Protein AF-A0A292SSI2-F1 (afdb_monomer_lite)

pLDDT: mean 77.51, std 18.76, range [38.25, 98.69]

Radius of gyration: 25.98 Å; chains: 1; bounding box: 56×46×98 Å

Secondary structure (DSSP, 8-state):
-HHHHHHHHHHHHHHHHHHHHHHHHHHHHHHH-----PPPEETT-PPPSSSS-EEEE--SEEETTEEEEEES-EEE-TT-EEEEESB-TTT--B-SEEEEEESS-EEESSEEEEEETTEE---EEEEE-TT-EEE-TT-EEEESEEEEE-B-HHHHHHHHHHHH-HHHHHHHHHHTT-S-GGGSTTTT-S---HHHHHTSPB-S-EEE-SEEEESS-EEEESSSEEE--TT-SS--EEE--TT-S----SS--S-----SHHHHHHHHHHHH----SS---EEEETTEEEE-----

Structure (mmCIF, N/CA/C/O backbone):
data_AF-A0A292SSI2-F1
#
_entry.id   AF-A0A292SSI2-F1
#
loop_
_atom_site.group_PDB
_atom_site.id
_atom_site.type_symbol
_atom_site.label_atom_id
_atom_site.label_alt_id
_atom_site.label_comp_id
_atom_site.label_asym_id
_atom_site.label_entity_id
_atom_site.label_seq_id
_atom_site.pdbx_PDB_ins_code
_atom_site.Cartn_x
_atom_site.Cartn_y
_atom_site.Cartn_z
_atom_site.occupancy
_atom_site.B_iso_or_equiv
_atom_site.auth_seq_id
_atom_site.auth_comp_id
_atom_site.auth_asym_id
_atom_site.auth_atom_id
_atom_site.pdbx_PDB_model_num
ATOM 1 N N . MET A 1 1 ? -3.922 -4.073 80.558 1.00 61.12 1 MET A N 1
ATOM 2 C CA . MET A 1 1 ? -4.832 -4.275 79.406 1.00 61.12 1 MET A CA 1
ATOM 3 C C . MET A 1 1 ? -4.717 -3.131 78.389 1.00 61.12 1 MET A C 1
ATOM 5 O O . MET A 1 1 ? -4.562 -3.415 77.210 1.00 61.12 1 MET A O 1
ATOM 9 N N . GLU A 1 2 ? -4.661 -1.864 78.819 1.00 61.84 2 GLU A N 1
ATOM 10 C CA . GLU A 1 2 ? -4.493 -0.690 77.931 1.00 61.84 2 GLU A CA 1
ATOM 11 C C . GLU A 1 2 ? -3.218 -0.691 77.070 1.00 61.84 2 GLU A C 1
ATOM 13 O O . GLU A 1 2 ? -3.277 -0.365 75.886 1.00 61.84 2 GLU A O 1
ATOM 18 N N . TYR A 1 3 ? -2.074 -1.123 77.612 1.00 65.81 3 TYR A N 1
ATOM 19 C CA . TYR A 1 3 ? -0.806 -1.128 76.865 1.00 65.81 3 TYR A CA 1
ATOM 20 C C . TYR A 1 3 ? -0.835 -2.048 75.626 1.00 65.81 3 TYR A C 1
ATOM 22 O O . TYR A 1 3 ? -0.279 -1.716 74.579 1.00 65.81 3 TYR A O 1
ATOM 30 N N . MET A 1 4 ? -1.539 -3.186 75.702 1.00 71.06 4 MET A N 1
ATOM 31 C CA . MET A 1 4 ? -1.717 -4.095 74.558 1.00 71.06 4 MET A CA 1
ATOM 32 C C . MET A 1 4 ? -2.636 -3.506 73.480 1.00 71.06 4 MET A C 1
ATOM 34 O O . MET A 1 4 ? -2.402 -3.723 72.290 1.00 71.06 4 MET A O 1
ATOM 38 N N . ILE A 1 5 ? -3.653 -2.737 73.881 1.00 69.94 5 ILE A N 1
ATOM 39 C CA . ILE A 1 5 ? -4.592 -2.077 72.963 1.00 69.94 5 ILE A CA 1
ATOM 40 C C . ILE A 1 5 ? -3.879 -0.954 72.203 1.00 69.94 5 ILE A C 1
ATOM 42 O O . ILE A 1 5 ? -3.982 -0.888 70.978 1.00 69.94 5 ILE A O 1
ATOM 46 N N . LEU A 1 6 ? -3.078 -0.141 72.899 1.00 66.06 6 LEU A N 1
ATOM 47 C CA . LEU A 1 6 ? -2.309 0.947 72.294 1.00 66.06 6 LEU A CA 1
ATOM 48 C C . LEU A 1 6 ? -1.262 0.425 71.296 1.00 66.06 6 LEU A C 1
ATOM 50 O O . LEU A 1 6 ? -1.158 0.943 70.185 1.00 66.06 6 LEU A O 1
ATOM 54 N N . LYS A 1 7 ? -0.546 -0.657 71.637 1.00 63.78 7 LYS A N 1
ATOM 55 C CA . LYS A 1 7 ? 0.435 -1.293 70.740 1.00 63.78 7 LYS A CA 1
ATOM 56 C C . LYS A 1 7 ? -0.234 -1.858 69.478 1.00 63.78 7 LYS A C 1
ATOM 58 O O . LYS A 1 7 ? 0.254 -1.629 68.378 1.00 63.78 7 LYS A O 1
ATOM 63 N N . SER A 1 8 ? -1.394 -2.507 69.623 1.00 68.69 8 SER A N 1
ATOM 64 C CA . SER A 1 8 ? -2.197 -3.023 68.500 1.00 68.69 8 SER A CA 1
ATOM 65 C C . SER A 1 8 ? -2.714 -1.910 67.577 1.00 68.69 8 SER A C 1
ATOM 67 O O . SER A 1 8 ? -2.645 -2.032 66.352 1.00 68.69 8 SER A O 1
ATOM 69 N N . LEU A 1 9 ? -3.177 -0.792 68.147 1.00 59.19 9 LEU A N 1
ATOM 70 C CA . LEU A 1 9 ? -3.617 0.385 67.392 1.00 59.19 9 LEU A CA 1
ATOM 71 C C . LEU A 1 9 ? -2.465 1.041 66.627 1.00 59.19 9 LEU A C 1
ATOM 73 O O . LEU A 1 9 ? -2.626 1.322 65.441 1.00 59.19 9 LEU A O 1
ATOM 77 N N . ILE A 1 10 ? -1.300 1.216 67.259 1.00 63.19 10 ILE A N 1
ATOM 78 C CA . ILE A 1 10 ? -0.103 1.783 66.620 1.00 63.19 10 ILE A CA 1
ATOM 79 C C . ILE A 1 10 ? 0.379 0.881 65.479 1.00 63.19 10 ILE A C 1
ATOM 81 O O . ILE A 1 10 ? 0.620 1.385 64.386 1.00 63.19 10 ILE A O 1
ATOM 85 N N . THR A 1 11 ? 0.445 -0.442 65.674 1.00 63.94 11 THR A N 1
ATOM 86 C CA . THR A 1 11 ? 0.831 -1.394 64.616 1.00 63.94 11 THR A CA 1
ATOM 87 C C . THR A 1 11 ? -0.159 -1.390 63.449 1.00 63.94 11 THR A C 1
ATOM 89 O O . THR A 1 11 ? 0.260 -1.368 62.293 1.00 63.94 11 THR A O 1
ATOM 92 N N . LYS A 1 12 ? -1.474 -1.336 63.709 1.00 56.25 12 LYS A N 1
ATOM 93 C CA . LYS A 1 12 ? -2.489 -1.210 62.647 1.00 56.25 12 LYS A CA 1
ATOM 94 C C . LYS A 1 12 ? -2.385 0.121 61.900 1.00 56.25 12 LYS A C 1
ATOM 96 O O . LYS A 1 12 ? -2.556 0.138 60.683 1.00 56.25 12 LYS A O 1
ATOM 101 N N . LEU A 1 13 ? -2.101 1.222 62.599 1.00 54.47 13 LEU A N 1
ATOM 102 C CA . LEU A 1 13 ? -1.913 2.536 61.980 1.00 54.47 13 LEU A CA 1
ATOM 103 C C . LEU A 1 13 ? -0.646 2.568 61.113 1.00 54.47 13 LEU A C 1
ATOM 105 O O . LEU A 1 13 ? -0.689 3.086 59.999 1.00 54.47 13 LEU A O 1
ATOM 109 N N . PHE A 1 14 ? 0.453 1.978 61.596 1.00 61.00 14 PHE A N 1
ATOM 110 C CA . PHE A 1 14 ? 1.709 1.849 60.853 1.00 61.00 14 PHE A CA 1
ATOM 111 C C . PHE A 1 14 ? 1.535 0.981 59.605 1.00 61.00 14 PHE A C 1
ATOM 113 O O . PHE A 1 14 ? 1.936 1.401 58.526 1.00 61.00 14 PHE A O 1
ATOM 120 N N . ASN A 1 15 ? 0.855 -0.165 59.717 1.00 59.81 15 ASN A N 1
ATOM 121 C CA . ASN A 1 15 ? 0.588 -1.042 58.577 1.00 59.81 15 ASN A CA 1
ATOM 122 C C . ASN A 1 15 ? -0.294 -0.365 57.525 1.00 59.81 15 ASN A C 1
ATOM 124 O O . ASN A 1 15 ? 0.020 -0.463 56.346 1.00 59.81 15 ASN A O 1
ATOM 128 N N . LYS A 1 16 ? -1.335 0.383 57.929 1.00 59.72 16 LYS A N 1
ATOM 129 C CA . LYS A 1 16 ? -2.182 1.148 56.994 1.00 59.72 16 LYS A CA 1
ATOM 130 C C . LYS A 1 16 ? -1.400 2.238 56.254 1.00 59.72 16 LYS A C 1
ATOM 132 O O . LYS A 1 16 ? -1.574 2.401 55.047 1.00 59.72 16 LYS A O 1
ATOM 137 N N . LYS A 1 17 ? -0.528 2.967 56.962 1.00 57.53 17 LYS A N 1
ATOM 138 C CA . LYS A 1 17 ? 0.345 3.996 56.370 1.00 57.53 17 LYS A CA 1
ATOM 139 C C . LYS A 1 17 ? 1.409 3.388 55.450 1.00 57.53 17 LYS A C 1
ATOM 141 O O . LYS A 1 17 ? 1.681 3.950 54.395 1.00 57.53 17 LYS A O 1
ATOM 146 N N . LEU A 1 18 ? 1.951 2.223 55.807 1.00 63.22 18 LEU A N 1
ATOM 147 C CA . LEU A 1 18 ? 2.904 1.474 54.989 1.00 63.22 18 LEU A CA 1
ATOM 148 C C . LEU A 1 18 ? 2.248 0.957 53.702 1.00 63.22 18 LEU A C 1
ATOM 150 O O . LEU A 1 18 ? 2.788 1.170 52.623 1.00 63.22 18 LEU A O 1
ATOM 154 N N . THR A 1 19 ? 1.052 0.364 53.786 1.00 62.25 19 THR A N 1
ATOM 155 C CA . THR A 1 19 ? 0.311 -0.095 52.600 1.00 62.25 19 THR A CA 1
ATOM 156 C C . THR A 1 19 ? -0.082 1.054 51.677 1.00 62.25 19 THR A C 1
ATOM 158 O O . THR A 1 19 ? 0.043 0.913 50.467 1.00 62.25 19 THR A O 1
ATOM 161 N N . ALA A 1 20 ? -0.503 2.202 52.219 1.00 63.06 20 ALA A N 1
ATOM 162 C CA . ALA A 1 20 ? -0.840 3.374 51.409 1.00 63.06 20 ALA A CA 1
ATOM 163 C C . ALA A 1 20 ? 0.396 3.971 50.709 1.00 63.06 20 ALA A C 1
ATOM 165 O O . ALA A 1 20 ? 0.311 4.368 49.550 1.00 63.06 20 ALA A O 1
ATOM 166 N N . SER A 1 21 ? 1.547 3.980 51.390 1.00 67.88 21 SER A N 1
ATOM 167 C CA . SER A 1 21 ? 2.828 4.420 50.825 1.00 67.88 21 SER A CA 1
ATOM 168 C C . SER A 1 21 ? 3.291 3.515 49.676 1.00 67.88 21 SER A C 1
ATOM 170 O O . SER A 1 21 ? 3.599 4.006 48.594 1.00 67.88 21 SER A O 1
ATOM 172 N N . VAL A 1 22 ? 3.250 2.190 49.860 1.00 67.94 22 VAL A N 1
ATOM 173 C CA . VAL A 1 22 ? 3.612 1.217 48.811 1.00 67.94 22 VAL A CA 1
ATOM 174 C C . VAL A 1 22 ? 2.679 1.324 47.602 1.00 67.94 22 VAL A C 1
ATOM 176 O O . VAL A 1 22 ? 3.153 1.308 46.470 1.00 67.94 22 VAL A O 1
ATOM 179 N N . LEU A 1 23 ? 1.371 1.498 47.821 1.00 67.62 23 LEU A N 1
ATOM 180 C CA . LEU A 1 23 ? 0.404 1.658 46.733 1.00 67.62 23 LEU A CA 1
ATOM 181 C C . LEU A 1 23 ? 0.643 2.952 45.940 1.00 67.62 23 LEU A C 1
ATOM 183 O O . LEU A 1 23 ? 0.571 2.933 44.716 1.00 67.62 23 LEU A O 1
ATOM 187 N N . GLY A 1 24 ? 0.985 4.051 46.622 1.00 69.81 24 GLY A N 1
ATOM 188 C CA . GLY A 1 24 ? 1.351 5.318 45.984 1.00 69.81 24 GLY A CA 1
ATOM 189 C C . GLY A 1 24 ? 2.643 5.223 45.169 1.00 69.81 24 GLY A C 1
ATOM 190 O O . GLY A 1 24 ? 2.699 5.732 44.054 1.00 69.81 24 GLY A O 1
ATOM 191 N N . ILE A 1 25 ? 3.651 4.507 45.677 1.00 70.12 25 ILE A N 1
ATOM 192 C CA . ILE A 1 25 ? 4.899 4.241 44.948 1.00 70.12 25 ILE A CA 1
ATOM 193 C C . ILE A 1 25 ? 4.625 3.382 43.705 1.00 70.12 25 ILE A C 1
ATOM 195 O O . ILE A 1 25 ? 5.135 3.695 42.636 1.00 70.12 25 ILE A O 1
ATOM 199 N N . ILE A 1 26 ? 3.775 2.353 43.798 1.00 71.94 26 ILE A N 1
ATOM 200 C CA . ILE A 1 26 ? 3.369 1.536 42.640 1.00 71.94 26 ILE A CA 1
ATOM 201 C C . ILE A 1 26 ? 2.611 2.378 41.603 1.00 71.94 26 ILE A C 1
ATOM 203 O O . ILE A 1 26 ? 2.857 2.227 40.410 1.00 71.94 26 ILE A O 1
ATOM 207 N N . PHE A 1 27 ? 1.743 3.298 42.032 1.00 67.31 27 PHE A N 1
ATOM 208 C CA . PHE A 1 27 ? 1.010 4.194 41.129 1.00 67.31 27 PHE A CA 1
ATOM 209 C C . PHE A 1 27 ? 1.941 5.177 40.398 1.00 67.31 27 PHE A C 1
ATOM 211 O O . PHE A 1 27 ? 1.773 5.425 39.205 1.00 67.31 27 PHE A O 1
ATOM 218 N N . LEU A 1 28 ? 2.961 5.695 41.092 1.00 64.62 28 LEU A N 1
ATOM 219 C CA . LEU A 1 28 ? 4.000 6.544 40.501 1.00 64.62 28 LEU A CA 1
ATOM 220 C C . LEU A 1 28 ? 4.888 5.755 39.526 1.00 64.62 28 LEU A C 1
ATOM 222 O O . LEU A 1 28 ? 5.196 6.251 38.447 1.00 64.62 28 LEU A O 1
ATOM 226 N N . LEU A 1 29 ? 5.229 4.504 39.855 1.00 56.81 29 LEU A N 1
ATOM 227 C CA . LEU A 1 29 ? 5.972 3.612 38.959 1.00 56.81 29 LEU A CA 1
ATOM 228 C C . LEU A 1 29 ? 5.149 3.216 37.719 1.00 56.81 29 LEU A C 1
ATOM 230 O O . LEU A 1 29 ? 5.710 3.072 36.634 1.00 56.81 29 LEU A O 1
ATOM 234 N N . GLN A 1 30 ? 3.822 3.097 37.844 1.00 55.28 30 GLN A N 1
ATOM 235 C CA . GLN A 1 30 ? 2.926 2.855 36.709 1.00 55.28 30 GLN A CA 1
ATOM 236 C C . GLN A 1 30 ? 2.822 4.061 35.763 1.00 55.28 30 GLN A C 1
ATOM 238 O O . GLN A 1 30 ? 2.697 3.848 34.561 1.00 55.28 30 GLN A O 1
ATOM 243 N N . GLN A 1 31 ? 2.940 5.305 36.249 1.00 50.78 31 GLN A N 1
ATOM 244 C CA . GLN A 1 31 ? 3.019 6.484 35.368 1.00 50.78 31 GLN A CA 1
ATOM 245 C C . GLN A 1 31 ? 4.371 6.615 34.649 1.00 50.78 31 GLN A C 1
ATOM 247 O O . GLN A 1 31 ? 4.419 7.177 33.560 1.00 50.78 31 GLN A O 1
ATOM 252 N N . THR A 1 32 ? 5.462 6.083 35.217 1.00 50.62 32 THR A N 1
ATOM 253 C CA . THR A 1 32 ? 6.791 6.113 34.573 1.00 50.62 32 THR A CA 1
ATOM 254 C C . THR A 1 32 ? 6.992 5.048 33.498 1.00 50.62 32 THR A C 1
ATOM 256 O O . THR A 1 32 ? 7.953 5.138 32.737 1.00 50.62 32 THR A O 1
ATOM 259 N N . MET A 1 33 ? 6.074 4.084 33.374 1.00 46.72 33 MET A N 1
ATOM 260 C CA . MET A 1 33 ? 5.968 3.233 32.186 1.00 46.72 33 MET A CA 1
ATOM 261 C C . MET A 1 33 ? 5.302 4.032 31.058 1.00 46.72 33 MET A C 1
ATOM 263 O O . MET A 1 33 ? 4.223 3.688 30.577 1.00 46.72 33 MET A O 1
ATOM 267 N N . VAL A 1 34 ? 5.932 5.137 30.656 1.00 46.75 34 VAL A N 1
ATOM 268 C CA . VAL A 1 34 ? 5.659 5.759 29.364 1.00 46.75 34 VAL A CA 1
ATOM 269 C C . VAL A 1 34 ? 5.974 4.666 28.354 1.00 46.75 34 VAL A C 1
ATOM 271 O O . VAL A 1 34 ? 7.130 4.260 28.230 1.00 46.75 34 VAL A O 1
ATOM 274 N N . LEU A 1 35 ? 4.938 4.107 27.721 1.00 41.31 35 LEU A N 1
ATOM 275 C CA . LEU A 1 35 ? 5.107 3.252 26.554 1.00 41.31 35 LEU A CA 1
ATOM 276 C C . LEU A 1 35 ? 6.106 3.979 25.662 1.00 41.31 35 LEU A C 1
ATOM 278 O O . LEU A 1 35 ? 5.854 5.126 25.299 1.00 41.31 35 LEU A O 1
ATOM 282 N N . SER A 1 36 ? 7.255 3.366 25.384 1.00 42.94 36 SER A N 1
ATOM 283 C CA . SER A 1 36 ? 8.146 3.883 24.357 1.00 42.94 36 SER A CA 1
ATOM 284 C C . SER A 1 36 ? 7.299 3.966 23.095 1.00 42.94 36 SER A C 1
ATOM 286 O O . SER A 1 36 ? 6.968 2.929 22.518 1.00 42.94 36 SER A O 1
ATOM 288 N N . VAL A 1 37 ? 6.857 5.173 22.741 1.00 51.88 37 VAL A N 1
ATOM 289 C CA . VAL A 1 37 ? 6.231 5.444 21.457 1.00 51.88 37 VAL A CA 1
ATOM 290 C C . VAL A 1 37 ? 7.308 5.056 20.462 1.00 51.88 37 VAL A C 1
ATOM 292 O O . VAL A 1 37 ? 8.335 5.728 20.361 1.00 51.88 37 VAL A O 1
ATOM 295 N N . LEU A 1 38 ? 7.141 3.893 19.825 1.00 59.97 38 LEU A N 1
ATOM 296 C CA . LEU A 1 38 ? 7.885 3.618 18.610 1.00 59.97 38 LEU A CA 1
ATOM 297 C C . LEU A 1 38 ? 7.576 4.802 17.693 1.00 59.97 38 LEU A C 1
ATOM 299 O O . LEU A 1 38 ? 6.427 5.236 17.588 1.00 59.97 38 LEU A O 1
ATOM 303 N N . ALA A 1 39 ? 8.637 5.436 17.213 1.00 74.62 39 ALA A N 1
ATOM 304 C CA . ALA A 1 39 ? 8.520 6.518 16.262 1.00 74.62 39 ALA A CA 1
ATOM 305 C C . ALA A 1 39 ? 8.439 5.900 14.872 1.00 74.62 39 ALA A C 1
ATOM 307 O O . ALA A 1 39 ? 9.196 4.967 14.588 1.00 74.62 39 ALA A O 1
ATOM 308 N N . SER A 1 40 ? 7.584 6.469 14.014 1.00 86.31 40 SER A N 1
ATOM 309 C CA . SER A 1 40 ? 7.453 5.992 12.640 1.00 86.31 40 SER A CA 1
ATOM 310 C C . SER A 1 40 ? 8.818 5.884 11.974 1.00 86.31 40 SER A C 1
ATOM 312 O O . SER A 1 40 ? 9.628 6.814 12.027 1.00 86.31 40 SER A O 1
ATOM 314 N N . ASP A 1 41 ? 9.036 4.759 11.308 1.00 91.94 41 ASP A N 1
ATOM 315 C CA . ASP A 1 41 ? 10.263 4.440 10.598 1.00 91.94 41 ASP A CA 1
ATOM 316 C C . ASP A 1 41 ? 9.897 3.870 9.225 1.00 91.94 41 ASP A C 1
ATOM 318 O O . ASP A 1 41 ? 9.603 2.678 9.050 1.00 91.94 41 ASP A O 1
ATOM 322 N N . ILE A 1 42 ? 9.856 4.788 8.260 1.00 93.44 42 ILE A N 1
ATOM 323 C CA . ILE A 1 42 ? 9.554 4.537 6.856 1.00 93.44 42 ILE A CA 1
ATOM 324 C C . ILE A 1 42 ? 10.839 4.796 6.073 1.00 93.44 42 ILE A C 1
ATOM 326 O O . ILE A 1 42 ? 11.340 5.922 6.027 1.00 93.44 42 ILE A O 1
ATOM 330 N N . THR A 1 43 ? 11.387 3.753 5.449 1.00 94.31 43 THR A N 1
ATOM 331 C CA . THR A 1 43 ? 12.696 3.835 4.786 1.00 94.31 43 THR A CA 1
ATOM 332 C C . THR A 1 43 ? 12.730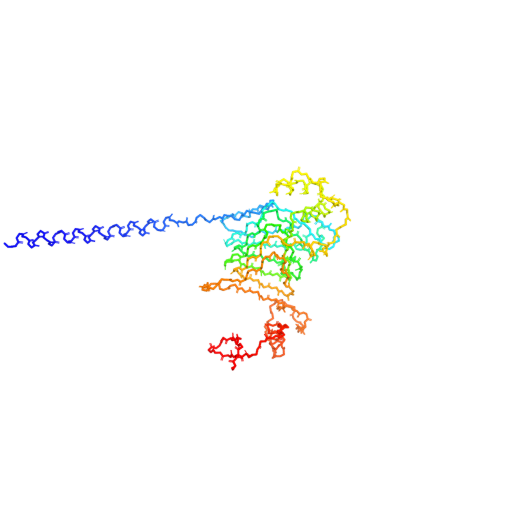 4.930 3.717 1.00 94.31 43 THR A C 1
ATOM 334 O O . THR A 1 43 ? 11.862 5.004 2.850 1.00 94.31 43 THR A O 1
ATOM 337 N N . GLY A 1 44 ? 13.754 5.784 3.765 1.00 89.44 44 GLY A N 1
ATOM 338 C CA . GLY A 1 44 ? 13.953 6.849 2.777 1.00 89.44 44 GLY A CA 1
ATOM 339 C C . GLY A 1 44 ? 12.988 8.033 2.899 1.00 89.44 44 GLY A C 1
ATOM 340 O O . GLY A 1 44 ? 13.013 8.908 2.036 1.00 89.44 44 GLY A O 1
ATOM 341 N N . ILE A 1 45 ? 12.159 8.087 3.948 1.00 90.62 45 ILE A N 1
ATOM 342 C CA . ILE A 1 45 ? 11.253 9.201 4.230 1.00 90.62 45 ILE A CA 1
ATOM 343 C C . ILE A 1 45 ? 11.678 9.880 5.533 1.00 90.62 45 ILE A C 1
ATOM 345 O O . ILE A 1 45 ? 11.660 9.285 6.608 1.00 90.62 45 ILE A O 1
ATOM 349 N N . THR A 1 46 ? 12.048 11.156 5.448 1.00 81.44 46 THR A N 1
ATOM 350 C CA . THR A 1 46 ? 12.449 11.934 6.626 1.00 81.44 46 THR A CA 1
ATOM 351 C C . THR A 1 46 ? 11.224 12.463 7.364 1.00 81.44 46 THR A C 1
ATOM 353 O O . THR A 1 46 ? 10.332 13.059 6.759 1.00 81.44 46 THR A O 1
ATOM 356 N N . LYS A 1 47 ? 11.205 12.298 8.690 1.00 69.12 47 LYS A N 1
ATOM 357 C CA . LYS A 1 47 ? 10.156 12.843 9.556 1.00 69.12 47 LYS A CA 1
ATOM 358 C C . LYS A 1 47 ? 10.169 14.380 9.553 1.00 69.12 47 LYS A C 1
ATOM 360 O O . LYS A 1 47 ? 11.235 14.967 9.755 1.00 69.12 47 LYS A O 1
ATOM 365 N N . PRO A 1 48 ? 9.016 15.053 9.370 1.00 63.91 48 PRO A N 1
ATOM 366 C CA . PRO A 1 48 ? 8.906 16.480 9.669 1.00 63.91 48 PRO A CA 1
ATOM 367 C C . PRO A 1 48 ? 9.167 16.696 11.166 1.00 63.91 48 PRO A C 1
ATOM 369 O O . PRO A 1 48 ? 8.690 15.912 11.978 1.00 63.91 48 PRO A O 1
ATOM 372 N N . GLY A 1 49 ? 9.933 17.718 11.554 1.00 61.59 49 GLY A N 1
ATOM 373 C CA . GLY A 1 49 ? 10.341 17.900 12.957 1.00 61.59 49 GLY A CA 1
ATOM 374 C C . GLY A 1 49 ? 9.170 17.887 13.961 1.00 61.59 49 GLY A C 1
ATOM 375 O O . GLY A 1 49 ? 8.137 18.500 13.706 1.00 61.59 49 GLY A O 1
ATOM 376 N N . GLY A 1 50 ? 9.349 17.212 15.106 1.00 64.50 50 GLY A N 1
ATOM 377 C CA . GLY A 1 50 ? 8.332 17.032 16.158 1.00 64.50 50 GLY A CA 1
ATOM 378 C C . GLY A 1 50 ? 8.199 15.574 16.630 1.00 64.50 50 GLY A C 1
ATOM 379 O O . GLY A 1 50 ? 8.784 14.671 16.034 1.00 64.50 50 GLY A O 1
ATOM 380 N N . GLU A 1 51 ? 7.441 15.335 17.711 1.00 64.12 51 GLU A N 1
ATOM 381 C CA . GLU A 1 51 ? 7.141 13.978 18.218 1.00 64.12 51 GLU A CA 1
ATOM 382 C C . GLU A 1 51 ? 6.173 13.221 17.295 1.00 64.12 51 GLU A C 1
ATOM 384 O O . GLU A 1 51 ? 6.336 12.019 17.106 1.00 64.12 51 GLU A O 1
ATOM 389 N N . HIS A 1 52 ? 5.256 13.934 16.629 1.00 70.00 52 HIS A N 1
ATOM 390 C CA . HIS A 1 52 ? 4.372 13.412 15.583 1.00 70.00 52 HIS A CA 1
ATOM 391 C C . HIS A 1 52 ? 4.420 14.278 14.318 1.00 70.00 52 HIS A C 1
ATOM 393 O O . HIS A 1 52 ? 4.688 15.478 14.409 1.00 70.00 52 HIS A O 1
ATOM 399 N N . GLY A 1 53 ? 4.170 13.693 13.142 1.00 76.44 53 GLY A N 1
ATOM 400 C CA . GLY A 1 53 ? 4.298 14.391 11.861 1.00 76.44 53 GLY A CA 1
ATOM 401 C C . GLY A 1 53 ? 3.491 13.809 10.696 1.00 76.44 53 GLY A C 1
ATOM 402 O O . GLY A 1 53 ? 3.012 12.677 10.731 1.00 76.44 53 GLY A O 1
ATOM 403 N N . SER A 1 54 ? 3.360 14.627 9.647 1.00 84.94 54 SER A N 1
ATOM 404 C CA . SER A 1 54 ? 2.740 14.262 8.369 1.00 84.94 54 SER A CA 1
ATOM 405 C C . SER A 1 54 ? 3.808 14.018 7.303 1.00 84.94 54 SER A C 1
ATOM 407 O O . SER A 1 54 ? 4.489 14.946 6.874 1.00 84.94 54 SER A O 1
ATOM 409 N N . PHE A 1 55 ? 3.954 12.773 6.875 1.00 89.50 55 PHE A N 1
ATOM 410 C CA . PHE A 1 55 ? 4.876 12.328 5.844 1.00 89.50 55 PHE A CA 1
ATOM 411 C C . PHE A 1 55 ? 4.231 12.451 4.463 1.00 89.50 55 PHE A C 1
ATOM 413 O O . PHE A 1 55 ? 3.347 11.666 4.125 1.00 89.50 55 PHE A O 1
ATOM 420 N N . ASP A 1 56 ? 4.692 13.394 3.646 1.00 92.56 56 ASP A N 1
ATOM 421 C CA . ASP A 1 56 ? 4.303 13.457 2.236 1.00 92.56 56 ASP A CA 1
ATOM 422 C C . ASP A 1 56 ? 5.231 12.556 1.417 1.00 92.56 56 ASP A C 1
ATOM 424 O O . ASP A 1 56 ? 6.427 12.810 1.259 1.00 92.56 56 ASP A O 1
ATOM 428 N N . ILE A 1 57 ? 4.671 11.457 0.926 1.00 96.38 57 ILE A N 1
ATOM 429 C CA . ILE A 1 57 ? 5.401 10.379 0.272 1.00 96.38 57 ILE A CA 1
ATOM 430 C C . ILE A 1 57 ? 5.120 10.446 -1.222 1.00 96.38 57 ILE A C 1
ATOM 432 O O . ILE A 1 57 ? 3.989 10.252 -1.657 1.00 96.38 57 ILE A O 1
ATOM 436 N N . HIS A 1 58 ? 6.159 10.677 -2.015 1.00 96.94 58 HIS A N 1
ATOM 437 C CA . HIS A 1 58 ? 6.079 10.664 -3.473 1.00 96.94 58 HIS A 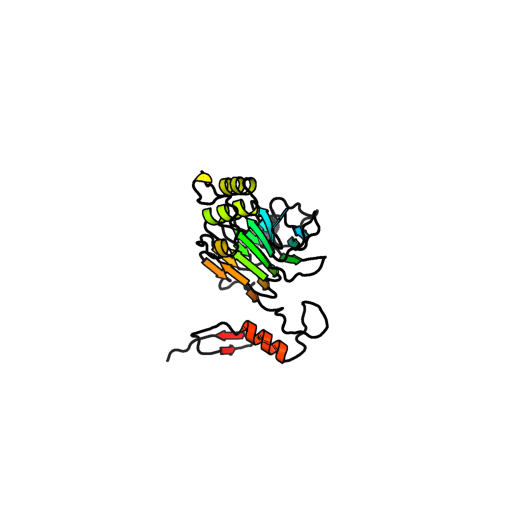CA 1
ATOM 438 C C . HIS A 1 58 ? 6.681 9.378 -4.049 1.00 96.94 58 HIS A C 1
ATOM 440 O O . HIS A 1 58 ? 7.634 8.847 -3.463 1.00 96.94 58 HIS A O 1
ATOM 446 N N . PRO A 1 59 ? 6.206 8.903 -5.215 1.00 96.88 59 PRO A N 1
ATOM 447 C CA . PRO A 1 59 ? 6.887 7.845 -5.942 1.00 96.88 59 PRO A CA 1
ATOM 448 C C . PRO A 1 59 ? 8.284 8.299 -6.376 1.00 96.88 59 PRO A C 1
ATOM 450 O O . PRO A 1 59 ? 8.520 9.484 -6.632 1.00 96.88 59 PRO A O 1
ATOM 453 N N . GLU A 1 60 ? 9.206 7.347 -6.466 1.00 95.31 60 GLU A N 1
ATOM 454 C CA . GLU A 1 60 ? 10.590 7.582 -6.903 1.00 95.31 60 GLU A CA 1
ATOM 455 C C . GLU A 1 60 ? 10.760 7.316 -8.397 1.00 95.31 60 GLU A C 1
ATOM 457 O O . GLU A 1 60 ? 11.576 7.948 -9.064 1.00 95.31 60 GLU A O 1
ATOM 462 N N . PHE A 1 61 ? 9.947 6.407 -8.927 1.00 92.44 61 PHE A N 1
ATOM 463 C CA . PHE A 1 61 ? 9.945 6.004 -10.322 1.00 92.44 61 PHE A CA 1
ATOM 464 C C . PHE A 1 61 ? 8.507 5.911 -10.833 1.00 92.44 61 PHE A C 1
ATOM 466 O O . PHE A 1 61 ? 7.594 5.628 -10.058 1.00 92.44 61 PHE A O 1
ATOM 473 N N . ASN A 1 62 ? 8.284 6.119 -12.129 1.00 93.69 62 ASN A N 1
ATOM 474 C CA . ASN A 1 62 ? 6.988 5.859 -12.745 1.00 93.69 62 ASN A CA 1
ATOM 475 C C . ASN A 1 62 ? 7.123 5.148 -14.088 1.00 93.69 62 ASN A C 1
ATOM 477 O O . ASN A 1 62 ? 8.056 5.384 -14.854 1.00 93.69 62 ASN A O 1
ATOM 481 N N . LYS A 1 63 ? 6.124 4.324 -14.399 1.00 89.31 63 LYS A N 1
ATOM 482 C CA . LYS A 1 63 ? 5.936 3.717 -15.712 1.00 89.31 63 LYS A CA 1
ATOM 483 C C . LYS A 1 63 ? 4.502 3.981 -16.156 1.00 89.31 63 LYS A C 1
ATOM 485 O O . LYS A 1 63 ? 3.559 3.431 -15.593 1.00 89.31 63 LYS A O 1
ATOM 490 N N . GLY A 1 64 ? 4.344 4.867 -17.138 1.00 90.12 64 GLY A N 1
ATOM 491 C CA . GLY A 1 64 ? 3.029 5.405 -17.483 1.00 90.12 64 GLY A CA 1
ATOM 492 C C . GLY A 1 64 ? 2.420 6.155 -16.295 1.00 90.12 64 GLY A C 1
ATOM 493 O O . GLY A 1 64 ? 3.064 7.033 -15.716 1.00 90.12 64 GLY A O 1
ATOM 494 N N . ASP A 1 65 ? 1.200 5.779 -15.932 1.00 93.44 65 ASP A N 1
ATOM 495 C CA . ASP A 1 65 ? 0.417 6.319 -14.821 1.00 93.44 65 ASP A CA 1
ATOM 496 C C . ASP A 1 65 ? 0.613 5.556 -13.497 1.00 93.44 65 ASP A C 1
ATOM 498 O O . ASP A 1 65 ? -0.077 5.837 -12.518 1.00 93.44 65 ASP A O 1
ATOM 502 N N . ILE A 1 66 ? 1.551 4.609 -13.432 1.00 94.56 66 ILE A N 1
ATOM 503 C CA . ILE A 1 66 ? 1.876 3.870 -12.209 1.00 94.56 66 ILE A CA 1
ATOM 504 C C . ILE A 1 66 ? 3.169 4.430 -11.626 1.00 94.56 66 ILE A C 1
ATOM 506 O O . ILE A 1 66 ? 4.213 4.389 -12.277 1.00 94.56 66 ILE A O 1
ATOM 510 N N . GLY A 1 67 ? 3.113 4.937 -10.398 1.00 96.75 67 GLY A N 1
ATOM 511 C CA . GLY A 1 67 ? 4.297 5.279 -9.615 1.00 96.75 67 GLY A CA 1
ATOM 512 C C . GLY A 1 67 ? 4.708 4.145 -8.685 1.00 96.75 67 GLY A C 1
ATOM 513 O O . GLY A 1 67 ? 3.866 3.411 -8.170 1.00 96.75 67 GLY A O 1
ATOM 514 N N . PHE A 1 68 ? 6.008 4.036 -8.451 1.00 96.62 68 PHE A N 1
ATOM 515 C CA . PHE A 1 68 ? 6.646 3.012 -7.640 1.00 96.62 68 PHE A CA 1
ATOM 516 C C . PHE A 1 68 ? 7.559 3.655 -6.601 1.00 96.62 68 PHE A C 1
ATOM 518 O O . PHE A 1 68 ? 8.250 4.644 -6.873 1.00 96.62 68 PHE A O 1
ATOM 525 N N . ARG A 1 69 ? 7.574 3.064 -5.411 1.00 97.69 69 ARG A N 1
ATOM 526 C CA . ARG A 1 69 ? 8.563 3.332 -4.373 1.00 97.69 69 ARG A CA 1
ATOM 527 C C . ARG A 1 69 ? 8.883 2.051 -3.622 1.00 97.69 69 ARG A C 1
ATOM 529 O O . ARG A 1 69 ? 7.976 1.267 -3.330 1.00 97.69 69 ARG A O 1
ATOM 536 N N . HIS A 1 70 ? 10.160 1.863 -3.315 1.00 97.62 70 HIS A N 1
ATOM 537 C CA . HIS A 1 70 ? 10.654 0.733 -2.540 1.00 97.62 70 HIS A CA 1
ATOM 538 C C . HIS A 1 70 ? 11.034 1.172 -1.129 1.00 97.62 70 HIS A C 1
ATOM 540 O O . HIS A 1 70 ? 11.515 2.283 -0.912 1.00 97.62 70 HIS A O 1
ATOM 546 N N . TYR A 1 71 ? 10.787 0.292 -0.166 1.00 98.12 71 TYR A N 1
ATOM 547 C CA . TYR A 1 71 ? 11.108 0.484 1.234 1.00 98.12 71 TYR A CA 1
ATOM 548 C C . TYR A 1 71 ? 11.676 -0.815 1.793 1.00 98.12 71 TYR A C 1
ATOM 550 O O . TYR A 1 71 ? 11.122 -1.896 1.585 1.00 98.12 71 TYR A O 1
ATOM 558 N N . TYR A 1 72 ? 12.716 -0.709 2.615 1.00 97.50 72 TYR A N 1
ATOM 559 C CA . TYR A 1 72 ? 13.092 -1.829 3.468 1.00 97.50 72 TYR A CA 1
ATOM 560 C C . TYR A 1 72 ? 11.987 -2.107 4.504 1.00 97.50 72 TYR A C 1
ATOM 562 O O . TYR A 1 72 ? 11.556 -3.245 4.686 1.00 97.50 72 TYR A O 1
ATOM 570 N N . GLN A 1 73 ? 11.466 -1.056 5.137 1.00 96.19 73 GLN A N 1
ATOM 571 C CA . GLN A 1 73 ? 10.376 -1.128 6.106 1.00 96.19 73 GLN A CA 1
ATOM 572 C C . GLN A 1 73 ? 9.417 0.058 5.983 1.00 96.19 73 GLN A C 1
ATOM 574 O O . GLN A 1 73 ? 9.797 1.159 5.578 1.00 96.19 73 GLN A O 1
ATOM 579 N N . PHE A 1 74 ? 8.168 -0.184 6.374 1.00 98.00 74 PHE A N 1
ATOM 580 C CA . PHE A 1 74 ? 7.110 0.816 6.420 1.00 98.00 74 PHE A CA 1
ATOM 581 C C . PHE A 1 74 ? 6.375 0.667 7.754 1.00 98.00 74 PHE A C 1
ATOM 583 O O . PHE A 1 74 ? 5.420 -0.104 7.860 1.00 98.00 74 PHE A O 1
ATOM 590 N N . ASN A 1 75 ? 6.862 1.369 8.778 1.00 96.81 75 ASN A N 1
ATOM 591 C CA . ASN A 1 75 ? 6.247 1.423 10.101 1.00 96.81 75 ASN A CA 1
ATOM 592 C C . ASN A 1 75 ? 5.696 2.833 10.325 1.00 96.81 75 ASN A C 1
ATOM 594 O O . ASN A 1 75 ? 6.467 3.778 10.476 1.00 96.81 75 ASN A O 1
ATOM 598 N N . LEU A 1 76 ? 4.371 2.975 10.312 1.00 94.25 76 LEU A N 1
ATOM 599 C CA . LEU A 1 76 ? 3.681 4.228 10.605 1.00 94.25 76 LEU A CA 1
ATOM 600 C C . LEU A 1 76 ? 3.018 4.125 11.975 1.00 94.25 76 LEU A C 1
ATOM 602 O O . LEU A 1 76 ? 2.044 3.389 12.139 1.00 94.25 76 LEU A O 1
ATOM 606 N N . ASP A 1 77 ? 3.518 4.875 12.942 1.00 91.38 77 ASP A N 1
ATOM 607 C CA . ASP A 1 77 ? 3.063 4.821 14.321 1.00 91.38 77 ASP A CA 1
ATOM 608 C C . ASP A 1 77 ? 1.834 5.683 14.596 1.00 91.38 77 ASP A C 1
ATOM 610 O O . ASP A 1 77 ? 1.431 6.554 13.823 1.00 91.38 77 ASP A O 1
ATOM 614 N N . GLN A 1 78 ? 1.183 5.390 15.719 1.00 85.56 78 GLN A N 1
ATOM 615 C CA . GLN A 1 78 ? -0.006 6.116 16.138 1.00 85.56 78 GLN A CA 1
ATOM 616 C C . GLN A 1 78 ? 0.309 7.605 16.325 1.00 85.56 78 GLN A C 1
ATOM 618 O O . GLN A 1 78 ? 1.303 7.967 16.946 1.00 85.56 78 GLN A O 1
ATOM 623 N N . GLY A 1 79 ? -0.582 8.462 15.823 1.00 81.12 79 GLY A N 1
ATOM 624 C CA . GLY A 1 79 ? -0.415 9.918 15.850 1.00 81.12 79 GLY A CA 1
ATOM 625 C C . GLY A 1 79 ? 0.294 10.479 14.616 1.00 81.12 79 GLY A C 1
ATOM 626 O O . GLY A 1 79 ? 0.152 11.668 14.344 1.00 81.12 79 GLY A O 1
ATOM 627 N N . ASP A 1 80 ? 0.968 9.634 13.831 1.00 87.00 80 ASP A N 1
ATOM 628 C CA . ASP A 1 80 ? 1.591 10.030 12.572 1.00 87.00 80 ASP A CA 1
ATOM 629 C C . ASP A 1 80 ? 0.657 9.823 11.367 1.00 87.00 80 ASP A C 1
ATOM 631 O O . ASP A 1 80 ? -0.250 8.980 11.371 1.00 87.00 80 ASP A O 1
ATOM 635 N N . ILE A 1 81 ? 0.882 10.613 10.314 1.00 87.75 81 ILE A N 1
ATOM 636 C CA . ILE A 1 81 ? 0.098 10.592 9.073 1.00 87.75 81 ILE A CA 1
ATOM 637 C C . ILE A 1 81 ? 1.038 10.353 7.894 1.00 87.75 81 ILE A C 1
ATOM 639 O O . ILE A 1 81 ? 2.022 11.064 7.760 1.00 87.75 81 ILE A O 1
ATOM 643 N N . ALA A 1 82 ? 0.731 9.413 7.004 1.00 95.44 82 ALA A N 1
ATOM 644 C CA . ALA A 1 82 ? 1.398 9.258 5.716 1.00 95.44 82 ALA A CA 1
ATOM 645 C C . ALA A 1 82 ? 0.448 9.625 4.570 1.00 95.44 82 ALA A C 1
ATOM 647 O O . ALA A 1 82 ? -0.545 8.943 4.313 1.00 95.44 82 ALA A O 1
ATOM 648 N N . ASN A 1 83 ? 0.768 10.688 3.843 1.00 93.88 83 ASN A N 1
ATOM 649 C CA . ASN A 1 83 ? 0.066 11.078 2.631 1.00 93.88 83 ASN A CA 1
ATOM 650 C C . ASN A 1 83 ? 0.796 10.487 1.424 1.00 93.88 83 ASN A C 1
ATOM 652 O O . ASN A 1 83 ? 1.884 10.926 1.057 1.00 93.88 83 ASN A O 1
ATOM 656 N N . LEU A 1 84 ? 0.184 9.499 0.781 1.00 98.00 84 LEU A N 1
ATOM 657 C CA . LEU A 1 84 ? 0.638 8.988 -0.505 1.00 98.00 84 LEU A CA 1
ATOM 658 C C . LEU A 1 84 ? 0.274 10.013 -1.579 1.00 98.00 84 LEU A C 1
ATOM 660 O O . LEU A 1 84 ? -0.904 10.186 -1.899 1.00 98.00 84 LEU A O 1
ATOM 664 N N . ILE A 1 85 ? 1.275 10.703 -2.119 1.00 97.25 85 ILE A N 1
ATOM 665 C CA . ILE A 1 85 ? 1.095 11.765 -3.103 1.00 97.25 85 ILE A CA 1
ATOM 666 C C . ILE A 1 85 ? 1.088 11.164 -4.510 1.00 97.25 85 ILE A C 1
ATOM 668 O O . ILE A 1 85 ? 2.108 10.702 -5.016 1.00 97.25 85 ILE A O 1
ATOM 672 N N . PHE A 1 86 ? -0.062 11.212 -5.184 1.00 97.94 86 PHE A N 1
ATOM 673 C CA . PHE A 1 86 ? -0.290 10.680 -6.535 1.00 97.94 86 PHE A CA 1
ATOM 674 C C . PHE A 1 86 ? 0.256 11.618 -7.621 1.00 97.94 86 PHE A C 1
ATOM 676 O O . PHE A 1 86 ? -0.435 11.978 -8.581 1.00 97.94 86 PHE A O 1
ATOM 683 N N . LYS A 1 87 ? 1.512 12.031 -7.440 1.00 96.88 87 LYS A N 1
ATOM 684 C CA . LYS A 1 87 ? 2.272 12.917 -8.314 1.00 96.88 87 LYS A CA 1
ATOM 685 C C . LYS A 1 87 ? 3.767 12.729 -8.068 1.00 96.88 87 LYS A C 1
ATOM 687 O O . LYS A 1 87 ? 4.216 12.769 -6.923 1.00 96.88 87 LYS A O 1
ATOM 692 N N . MET A 1 88 ? 4.542 12.566 -9.131 1.00 95.94 88 MET A N 1
ATOM 693 C CA . MET A 1 88 ? 6.003 12.508 -9.067 1.00 95.94 88 MET A CA 1
ATOM 694 C C . MET A 1 88 ? 6.566 13.826 -8.526 1.00 95.94 88 MET A C 1
ATOM 696 O O . MET A 1 88 ? 6.215 14.893 -9.029 1.00 95.94 88 MET A O 1
ATOM 700 N N . GLN A 1 89 ? 7.466 13.765 -7.541 1.00 93.25 89 GLN A N 1
ATOM 701 C CA . GLN A 1 89 ? 8.013 14.976 -6.912 1.00 93.25 89 GLN A CA 1
ATOM 702 C C . GLN A 1 89 ? 8.837 15.820 -7.892 1.00 93.25 89 GLN A C 1
ATOM 704 O O . GLN A 1 89 ? 8.686 17.036 -7.942 1.00 93.25 89 GLN A O 1
ATOM 709 N N . GLN A 1 90 ? 9.703 15.172 -8.677 1.00 90.19 90 GLN A N 1
ATOM 710 C CA . GLN A 1 90 ? 10.659 15.869 -9.543 1.00 90.19 90 GLN A CA 1
ATOM 711 C C . GLN A 1 90 ? 10.039 16.312 -10.873 1.00 90.19 90 GLN A C 1
ATOM 713 O O . GLN A 1 90 ? 10.283 17.425 -11.327 1.00 90.19 90 GLN A O 1
ATOM 718 N N . SER A 1 91 ? 9.239 15.451 -11.509 1.00 92.75 91 SER A N 1
ATOM 719 C CA . SER A 1 91 ? 8.673 15.721 -12.838 1.00 92.75 91 SER A CA 1
ATOM 720 C C . SER A 1 91 ? 7.282 16.356 -12.802 1.00 92.75 91 SER A C 1
ATOM 722 O O . SER A 1 91 ? 6.808 16.838 -13.827 1.00 92.75 91 SER A O 1
ATOM 724 N N . GLY A 1 92 ? 6.595 16.332 -11.654 1.00 94.06 92 GLY A N 1
ATOM 725 C CA . GLY A 1 92 ? 5.216 16.810 -11.526 1.00 94.06 92 GLY A CA 1
ATOM 726 C C . GLY A 1 92 ? 4.180 15.958 -12.269 1.00 94.06 92 GLY A C 1
ATOM 727 O O . GLY A 1 92 ? 3.018 16.352 -12.340 1.00 94.06 92 GLY A O 1
ATOM 728 N N . VAL A 1 93 ? 4.581 14.806 -12.819 1.00 95.88 93 VAL A N 1
ATOM 729 C CA . VAL A 1 93 ? 3.697 13.883 -13.539 1.00 95.88 93 VAL A CA 1
ATOM 730 C C . VAL A 1 93 ? 2.688 13.268 -12.573 1.00 95.88 93 VAL A C 1
ATOM 732 O O . VAL A 1 93 ? 3.063 12.720 -11.538 1.00 95.88 93 VAL A O 1
ATOM 735 N N . ASN A 1 94 ? 1.408 13.343 -12.931 1.00 97.06 94 ASN A N 1
ATOM 736 C CA . ASN A 1 94 ? 0.324 12.699 -12.196 1.00 97.06 94 ASN A CA 1
ATOM 737 C C . ASN A 1 94 ? 0.319 11.184 -12.451 1.00 97.06 94 ASN A C 1
ATOM 739 O O . ASN A 1 94 ? 0.547 10.743 -13.576 1.00 97.06 94 ASN A O 1
ATOM 743 N N . ILE A 1 95 ? 0.025 10.405 -11.409 1.00 96.75 95 ILE A N 1
ATOM 744 C CA . ILE A 1 95 ? -0.057 8.935 -11.460 1.00 96.75 95 ILE A CA 1
ATOM 745 C C . ILE A 1 95 ? -1.397 8.456 -10.910 1.00 96.75 95 ILE A C 1
ATOM 747 O O . ILE A 1 95 ? -1.869 8.979 -9.911 1.00 96.75 95 ILE A O 1
ATOM 751 N N . GLU A 1 96 ? -2.014 7.454 -11.512 1.00 96.31 96 GLU A N 1
ATOM 752 C CA . GLU A 1 96 ? -3.301 6.890 -11.091 1.00 96.31 96 GLU A CA 1
ATOM 753 C C . GLU A 1 96 ? -3.156 5.774 -10.054 1.00 96.31 96 GLU A C 1
ATOM 755 O O . GLU A 1 96 ? -4.068 5.509 -9.263 1.00 96.31 96 GLU A O 1
ATOM 760 N N . GLN A 1 97 ? -1.985 5.140 -10.022 1.00 96.31 97 GLN A N 1
ATOM 761 C CA . GLN A 1 97 ? -1.676 4.034 -9.127 1.00 96.31 97 GLN A CA 1
ATOM 762 C C . GLN A 1 97 ? -0.347 4.287 -8.439 1.00 96.31 97 GLN A C 1
ATOM 764 O O . GLN A 1 97 ? 0.614 4.706 -9.081 1.00 96.31 97 GLN A O 1
ATOM 769 N N . PHE A 1 98 ? -0.282 3.997 -7.144 1.00 98.12 98 PHE A N 1
ATOM 770 C CA . PHE A 1 98 ? 0.945 4.135 -6.376 1.00 98.12 98 PHE A CA 1
ATOM 771 C C . PHE A 1 98 ? 1.284 2.814 -5.687 1.00 98.12 98 PHE A C 1
ATOM 773 O O . PHE A 1 98 ? 0.631 2.413 -4.724 1.00 98.12 98 PHE A O 1
ATOM 780 N N . VAL A 1 99 ? 2.307 2.143 -6.213 1.00 98.12 99 VAL A N 1
ATOM 781 C CA . VAL A 1 99 ? 2.857 0.886 -5.718 1.00 98.12 99 VAL A CA 1
ATOM 782 C C . VAL A 1 99 ? 3.939 1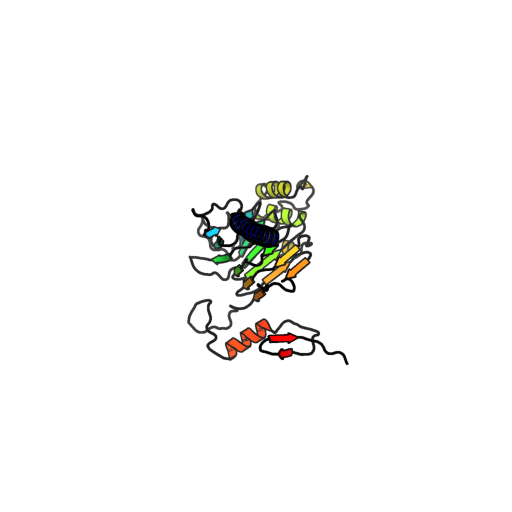.150 -4.675 1.00 98.12 99 VAL A C 1
ATOM 784 O O . VAL A 1 99 ? 4.957 1.783 -4.952 1.00 98.12 99 VAL A O 1
ATOM 787 N N . ASN A 1 100 ? 3.714 0.612 -3.483 1.00 98.56 100 ASN A N 1
ATOM 788 C CA . ASN A 1 100 ? 4.608 0.639 -2.338 1.00 98.56 100 ASN A CA 1
ATOM 789 C C . ASN A 1 100 ? 5.143 -0.782 -2.123 1.00 98.56 100 ASN A C 1
ATOM 791 O O . ASN A 1 100 ? 4.419 -1.654 -1.633 1.00 98.56 100 ASN A O 1
ATOM 795 N N . LEU A 1 101 ? 6.387 -1.012 -2.539 1.00 98.06 101 LEU A N 1
ATOM 796 C CA . LEU A 1 101 ? 7.105 -2.280 -2.395 1.00 98.06 101 LEU A CA 1
ATOM 797 C C . LEU A 1 101 ? 7.832 -2.276 -1.053 1.00 98.06 101 LEU A C 1
ATOM 799 O O . LEU A 1 101 ? 8.691 -1.423 -0.849 1.00 98.06 101 LEU A O 1
ATOM 803 N N . VAL A 1 102 ? 7.486 -3.180 -0.139 1.00 98.69 102 VAL A N 1
ATOM 804 C CA . VAL A 1 102 ? 8.068 -3.203 1.210 1.00 98.69 102 VAL A CA 1
ATOM 805 C C . VAL A 1 102 ? 8.666 -4.571 1.501 1.00 98.69 102 VAL A C 1
ATOM 807 O O . VAL A 1 102 ? 7.965 -5.581 1.451 1.00 98.69 102 VAL A O 1
ATOM 810 N N . ASP A 1 103 ? 9.954 -4.609 1.843 1.00 98.25 103 ASP A N 1
ATOM 811 C CA . ASP A 1 103 ? 10.650 -5.876 2.092 1.00 98.25 103 ASP A CA 1
ATOM 812 C C . ASP A 1 103 ? 10.177 -6.534 3.389 1.00 98.25 103 ASP A C 1
ATOM 814 O O . ASP A 1 103 ? 9.989 -7.748 3.438 1.00 98.25 103 ASP A O 1
ATOM 818 N N . LYS A 1 104 ? 9.971 -5.751 4.453 1.00 97.75 104 LYS A N 1
ATOM 819 C CA . LYS A 1 104 ? 9.422 -6.212 5.739 1.00 97.75 104 LYS A CA 1
ATOM 820 C C . LYS A 1 104 ? 7.896 -6.129 5.781 1.00 97.75 104 LYS A C 1
ATOM 822 O O . LYS A 1 104 ? 7.246 -5.680 4.839 1.00 97.75 104 LYS A O 1
ATOM 827 N N . THR A 1 105 ? 7.314 -6.598 6.884 1.00 97.81 105 THR A N 1
ATOM 828 C CA . THR A 1 105 ? 5.885 -6.419 7.158 1.00 97.81 105 THR A CA 1
ATOM 829 C C . THR A 1 105 ? 5.550 -4.932 7.180 1.00 97.81 105 THR A C 1
ATOM 831 O O . THR A 1 105 ? 6.280 -4.130 7.760 1.00 97.81 105 THR A O 1
ATOM 834 N N . ILE A 1 106 ? 4.436 -4.578 6.553 1.00 98.69 106 ILE A N 1
ATOM 835 C CA . ILE A 1 106 ? 3.906 -3.215 6.556 1.00 98.69 106 ILE A CA 1
ATOM 836 C C . ILE A 1 106 ? 3.118 -3.030 7.850 1.00 98.69 106 ILE A C 1
ATOM 838 O O . ILE A 1 106 ? 2.156 -3.762 8.059 1.00 98.69 106 ILE A O 1
ATOM 842 N N . ASN A 1 107 ? 3.483 -2.072 8.702 1.00 98.12 107 ASN A N 1
ATOM 843 C CA . ASN A 1 107 ? 2.788 -1.813 9.966 1.00 98.12 107 ASN A CA 1
ATOM 844 C C . ASN A 1 107 ? 2.177 -0.411 9.968 1.00 98.12 107 ASN A C 1
ATOM 846 O O . ASN A 1 107 ? 2.879 0.585 9.800 1.00 98.12 107 ASN A O 1
ATOM 850 N N . ILE A 1 108 ? 0.862 -0.331 10.171 1.00 97.06 108 ILE A N 1
ATOM 851 C CA . ILE A 1 108 ? 0.098 0.918 10.118 1.00 97.06 108 ILE A CA 1
ATOM 852 C C . ILE A 1 108 ? -0.727 1.054 11.394 1.00 97.06 108 ILE A C 1
ATOM 854 O O . ILE A 1 108 ? -1.800 0.467 11.527 1.00 97.06 108 ILE A O 1
ATOM 858 N N . ASN A 1 109 ? -0.223 1.855 12.320 1.00 91.50 109 ASN A N 1
ATOM 859 C CA . ASN A 1 109 ? -0.900 2.302 13.537 1.00 91.50 109 ASN A CA 1
ATOM 860 C C . ASN A 1 109 ? -1.330 3.781 13.444 1.00 91.50 109 ASN A C 1
ATOM 862 O O . ASN A 1 109 ? -2.133 4.235 14.256 1.00 91.50 109 ASN A O 1
ATOM 866 N N . GLY A 1 110 ? -0.803 4.526 12.466 1.00 87.94 110 GLY A N 1
ATOM 867 C CA . GLY A 1 110 ? -1.202 5.898 12.134 1.00 87.94 110 GLY A CA 1
ATOM 868 C C . GLY A 1 110 ? -2.239 5.992 11.009 1.00 87.94 110 GLY A C 1
ATOM 869 O O . GLY A 1 110 ? -2.980 5.044 10.734 1.00 87.94 110 GLY A O 1
ATOM 870 N N . ILE A 1 111 ? -2.297 7.149 10.345 1.00 89.44 111 ILE A N 1
ATOM 871 C CA . ILE A 1 111 ? -3.271 7.436 9.279 1.00 89.44 111 ILE A CA 1
ATOM 872 C C . ILE A 1 111 ? -2.590 7.439 7.911 1.00 89.44 111 ILE A C 1
ATOM 874 O O . ILE A 1 111 ? -1.633 8.174 7.711 1.00 89.44 111 ILE A O 1
ATOM 878 N N . ILE A 1 112 ? -3.114 6.697 6.936 1.00 96.81 112 ILE A N 1
ATOM 879 C CA . ILE A 1 112 ? -2.704 6.806 5.529 1.00 96.81 112 ILE A CA 1
ATOM 880 C C . ILE A 1 112 ? -3.777 7.528 4.722 1.00 96.81 112 ILE A C 1
ATOM 882 O O . ILE A 1 112 ? -4.945 7.149 4.790 1.00 96.81 112 ILE A O 1
ATOM 886 N N . ASN A 1 113 ? -3.371 8.499 3.902 1.00 89.62 113 ASN A N 1
ATOM 887 C CA . ASN A 1 113 ? -4.237 9.168 2.931 1.00 89.62 113 ASN A CA 1
ATOM 888 C C . ASN A 1 113 ? -3.731 8.990 1.497 1.00 89.62 113 ASN A C 1
ATOM 890 O O . ASN A 1 113 ? -2.526 9.019 1.257 1.00 89.62 113 ASN A O 1
ATOM 894 N N . THR A 1 114 ? -4.638 8.893 0.525 1.00 93.62 114 THR A N 1
ATOM 895 C CA . THR A 1 114 ? -4.309 9.126 -0.892 1.00 93.62 114 THR A CA 1
ATOM 896 C C . THR A 1 114 ? -4.579 10.582 -1.247 1.00 93.62 114 THR A C 1
ATOM 898 O O . THR A 1 114 ? -5.705 11.061 -1.121 1.00 93.62 114 THR A O 1
ATOM 901 N N . MET A 1 115 ? -3.550 11.298 -1.696 1.00 90.56 115 MET A N 1
ATOM 902 C CA . MET A 1 115 ? -3.603 12.744 -1.917 1.00 90.56 115 MET A CA 1
ATOM 903 C C . MET A 1 115 ? -3.059 13.116 -3.297 1.00 90.56 115 MET A C 1
ATOM 905 O O . MET A 1 115 ? -2.151 12.474 -3.819 1.00 90.56 115 MET A O 1
ATOM 909 N N . ARG A 1 116 ? -3.581 14.190 -3.888 1.00 93.25 116 ARG A N 1
ATOM 910 C CA . ARG A 1 116 ? -3.017 14.855 -5.070 1.00 93.25 116 ARG A CA 1
ATOM 911 C C . ARG A 1 116 ? -3.365 16.336 -4.997 1.00 93.25 116 ARG A C 1
ATOM 913 O O . ARG A 1 116 ? -4.501 16.680 -4.686 1.00 93.25 116 ARG A O 1
ATOM 920 N N . ASP A 1 117 ? -2.386 17.201 -5.261 1.00 90.06 117 ASP A N 1
ATOM 921 C CA . ASP A 1 117 ? -2.560 18.661 -5.259 1.00 90.06 117 ASP A CA 1
ATOM 922 C C . ASP A 1 117 ? -3.300 19.166 -3.996 1.00 90.06 117 ASP A C 1
ATOM 924 O O . ASP A 1 117 ? -4.276 19.910 -4.075 1.00 90.06 117 ASP A O 1
ATOM 928 N N . ASN A 1 118 ? -2.845 18.706 -2.821 1.00 84.50 118 ASN A N 1
ATOM 929 C CA . ASN A 1 118 ? -3.374 19.020 -1.482 1.00 84.50 118 ASN A CA 1
ATOM 930 C C . ASN A 1 118 ? -4.821 18.588 -1.199 1.00 84.50 118 ASN A C 1
ATOM 932 O O . ASN A 1 118 ? -5.374 18.941 -0.160 1.00 84.50 118 ASN A O 1
ATOM 936 N N . ASN A 1 119 ? -5.430 17.800 -2.081 1.00 83.62 119 ASN A N 1
ATOM 937 C CA . ASN A 1 119 ? -6.773 17.268 -1.900 1.00 83.62 119 ASN A CA 1
ATOM 938 C C . ASN A 1 119 ? -6.745 15.746 -1.824 1.00 83.62 119 ASN A C 1
ATOM 940 O O . ASN A 1 119 ? -5.829 15.099 -2.339 1.00 83.62 119 ASN A O 1
ATOM 944 N N . PHE A 1 120 ? -7.781 15.178 -1.208 1.00 85.25 120 PHE A N 1
ATOM 945 C CA . PHE A 1 120 ? -8.022 13.744 -1.281 1.00 85.25 120 PHE A CA 1
ATOM 946 C C . PHE A 1 120 ? -8.099 13.300 -2.747 1.00 85.25 120 PHE A C 1
ATOM 948 O O . PHE A 1 120 ? -8.747 13.950 -3.571 1.00 85.25 120 PHE A O 1
ATOM 955 N N . TYR A 1 121 ? -7.466 12.174 -3.063 1.00 89.81 121 TYR A N 1
ATOM 956 C CA . TYR A 1 121 ? -7.403 11.643 -4.415 1.00 89.81 121 TYR A CA 1
ATOM 957 C C . TYR A 1 121 ? -7.941 10.216 -4.510 1.00 89.81 121 TYR A C 1
ATOM 959 O O . TYR A 1 121 ? -7.585 9.353 -3.713 1.00 89.81 121 TYR A O 1
ATOM 967 N N . GLY A 1 122 ? -8.759 9.950 -5.531 1.00 87.19 122 GLY A N 1
ATOM 968 C CA . GLY A 1 122 ? -9.404 8.653 -5.776 1.00 87.19 122 GLY A CA 1
ATOM 969 C C . GLY A 1 122 ? -8.492 7.549 -6.335 1.00 87.19 122 GLY A C 1
ATOM 970 O O . GLY A 1 122 ? -8.988 6.470 -6.659 1.00 87.19 122 GLY A O 1
ATOM 971 N N . GLY A 1 123 ? -7.187 7.804 -6.452 1.00 90.50 123 GLY A N 1
ATOM 972 C CA . GLY A 1 123 ? -6.203 6.863 -6.987 1.00 90.50 123 GLY A CA 1
ATOM 973 C C . GLY A 1 123 ? -6.066 5.572 -6.176 1.00 90.50 123 GLY A C 1
ATOM 974 O O . GLY A 1 123 ? -6.521 5.455 -5.032 1.00 90.50 123 GLY A O 1
ATOM 975 N N . ARG A 1 124 ? -5.431 4.570 -6.788 1.00 95.38 124 ARG A N 1
ATOM 976 C CA . ARG A 1 124 ? -5.255 3.240 -6.194 1.00 95.38 124 ARG A CA 1
ATOM 977 C C . ARG A 1 124 ? -3.931 3.142 -5.440 1.00 95.38 124 ARG A C 1
ATOM 979 O O . ARG A 1 124 ? -2.866 3.131 -6.056 1.00 95.38 124 ARG A O 1
ATOM 986 N N . ALA A 1 125 ? -4.002 3.038 -4.115 1.00 98.12 125 ALA A N 1
ATOM 987 C CA . ALA A 1 125 ? -2.855 2.710 -3.275 1.00 98.12 125 ALA A CA 1
ATOM 988 C C . ALA A 1 125 ? -2.633 1.195 -3.296 1.00 98.12 125 ALA A C 1
ATOM 990 O O . ALA A 1 125 ? -3.535 0.425 -2.960 1.00 98.12 125 ALA A O 1
ATOM 991 N N . ILE A 1 126 ? -1.441 0.773 -3.707 1.00 98.38 126 ILE A N 1
ATOM 992 C CA . ILE A 1 126 ? -1.061 -0.633 -3.834 1.00 98.38 126 ILE A CA 1
ATOM 993 C C . ILE A 1 126 ? 0.097 -0.887 -2.874 1.00 98.38 126 ILE A C 1
ATOM 995 O O . ILE A 1 126 ? 1.144 -0.256 -2.983 1.00 98.38 126 ILE A O 1
ATOM 999 N N . PHE A 1 127 ? -0.086 -1.805 -1.938 1.00 98.69 127 PHE A N 1
ATOM 1000 C CA . PHE A 1 127 ? 0.929 -2.257 -0.997 1.00 98.69 127 PHE A CA 1
ATOM 1001 C C . PHE A 1 127 ? 1.313 -3.692 -1.331 1.00 98.69 127 PHE A C 1
ATOM 1003 O O . PHE A 1 127 ? 0.444 -4.559 -1.434 1.00 98.69 127 PHE A O 1
ATOM 1010 N N . VAL A 1 128 ? 2.606 -3.947 -1.502 1.00 98.38 128 VAL A N 1
ATOM 1011 C CA . VAL A 1 128 ? 3.119 -5.277 -1.834 1.00 98.38 128 VAL A CA 1
ATOM 1012 C C . VAL A 1 128 ? 4.246 -5.616 -0.870 1.00 98.38 128 VAL A C 1
ATOM 1014 O O . VAL A 1 128 ? 5.272 -4.940 -0.861 1.00 98.38 128 VAL A O 1
ATOM 1017 N N . SER A 1 129 ? 4.059 -6.661 -0.063 1.00 98.44 129 SER A N 1
ATOM 1018 C CA . SER A 1 129 ? 5.087 -7.152 0.860 1.00 98.44 129 SER A CA 1
ATOM 1019 C C . SER A 1 129 ? 4.992 -8.662 1.039 1.00 98.44 129 SER A C 1
ATOM 1021 O O . SER A 1 129 ? 3.950 -9.147 1.480 1.00 98.44 129 SER A O 1
ATOM 1023 N N . PRO A 1 130 ? 6.067 -9.433 0.808 1.00 97.56 130 PRO A N 1
ATOM 1024 C CA . PRO A 1 130 ? 6.039 -10.877 1.028 1.00 97.56 130 PRO A CA 1
ATOM 1025 C C . PRO A 1 130 ? 5.846 -11.256 2.505 1.00 97.56 130 PRO A C 1
ATOM 1027 O O . PRO A 1 130 ? 5.425 -12.371 2.810 1.00 97.56 130 PRO A O 1
ATOM 1030 N N . ASN A 1 131 ? 6.110 -10.321 3.424 1.00 97.69 131 ASN A N 1
ATOM 1031 C CA . ASN A 1 131 ? 5.916 -10.475 4.865 1.00 97.69 131 ASN A CA 1
ATOM 1032 C C . ASN A 1 131 ? 4.551 -9.958 5.349 1.00 97.69 131 ASN A C 1
ATOM 1034 O O . ASN A 1 131 ? 4.283 -9.961 6.552 1.00 97.69 131 ASN A O 1
ATOM 1038 N N . GLY A 1 132 ? 3.684 -9.530 4.429 1.00 97.69 132 GLY A N 1
ATOM 1039 C CA . GLY A 1 132 ? 2.313 -9.159 4.734 1.00 97.69 132 GLY A CA 1
ATOM 1040 C C . GLY A 1 132 ? 2.128 -7.735 5.250 1.00 97.69 132 GLY A C 1
ATOM 1041 O O . GLY A 1 132 ? 3.004 -6.872 5.151 1.00 97.69 132 GLY A O 1
ATOM 1042 N N . MET A 1 133 ? 0.936 -7.484 5.784 1.00 98.44 133 MET A N 1
ATOM 1043 C CA . MET A 1 133 ? 0.486 -6.154 6.188 1.00 98.44 133 MET A CA 1
ATOM 1044 C C . MET A 1 133 ? -0.343 -6.226 7.465 1.00 98.44 133 MET A C 1
ATOM 1046 O O . MET A 1 133 ? -1.234 -7.063 7.590 1.00 98.44 133 MET A O 1
ATOM 1050 N N . VAL A 1 134 ? -0.083 -5.308 8.389 1.00 97.12 134 VAL A N 1
ATOM 1051 C CA . VAL A 1 134 ? -0.805 -5.137 9.644 1.00 97.12 134 VAL A CA 1
ATOM 1052 C C . VAL A 1 134 ? -1.335 -3.711 9.717 1.00 97.12 134 VAL A C 1
ATOM 1054 O O . VAL A 1 134 ? -0.571 -2.748 9.731 1.00 97.12 134 VAL A O 1
ATOM 1057 N N . VAL A 1 135 ? -2.653 -3.572 9.813 1.00 95.75 135 VAL A N 1
ATOM 1058 C CA . VAL A 1 135 ? -3.301 -2.322 10.218 1.00 95.75 135 VAL A CA 1
ATOM 1059 C C . VAL A 1 135 ? -3.700 -2.491 11.674 1.00 95.75 135 VAL A C 1
ATOM 1061 O O . VAL A 1 135 ? -4.658 -3.203 11.968 1.00 95.75 135 VAL A O 1
ATOM 1064 N N . GLY A 1 136 ? -2.945 -1.891 12.592 1.00 89.62 136 GLY A N 1
ATOM 1065 C CA . GLY A 1 136 ? -3.198 -1.984 14.028 1.00 89.62 136 GLY A CA 1
ATOM 1066 C C . GLY A 1 136 ? -4.511 -1.318 14.434 1.00 89.62 136 GLY A C 1
ATOM 1067 O O . GLY A 1 136 ? -5.148 -0.632 13.642 1.00 89.62 136 GLY A O 1
ATOM 1068 N N . ALA A 1 137 ? -4.935 -1.502 15.686 1.00 84.44 137 ALA A N 1
ATOM 1069 C CA . ALA A 1 137 ? -6.245 -1.032 16.158 1.00 84.44 137 ALA A CA 1
ATOM 1070 C C . ALA A 1 137 ? -6.448 0.497 16.065 1.00 84.44 137 ALA A C 1
ATOM 1072 O O . ALA A 1 137 ? -7.585 0.959 15.972 1.00 84.44 137 ALA A O 1
ATOM 1073 N N . SER A 1 138 ? -5.361 1.272 16.099 1.00 82.38 138 SER A N 1
ATOM 1074 C CA . SER A 1 138 ? -5.342 2.726 15.885 1.00 82.38 138 SER A CA 1
ATOM 1075 C C . SER A 1 138 ? -5.158 3.130 14.419 1.00 82.38 138 SER A C 1
ATOM 1077 O O . SER A 1 138 ? -5.399 4.286 14.077 1.00 82.38 138 SER A O 1
ATOM 1079 N N . GLY A 1 139 ? -4.778 2.185 13.555 1.00 88.06 139 GLY A N 1
ATOM 1080 C CA . GLY A 1 139 ? -4.509 2.421 12.147 1.00 88.06 139 GLY A CA 1
ATOM 1081 C C . GLY A 1 139 ? -5.765 2.789 11.367 1.00 88.06 139 GLY A C 1
ATOM 1082 O O . GLY A 1 139 ? -6.818 2.154 11.506 1.00 88.06 139 GLY A O 1
ATOM 1083 N N . VAL A 1 140 ? -5.644 3.798 10.507 1.00 89.50 140 VAL A N 1
ATOM 1084 C CA . VAL A 1 140 ? -6.715 4.226 9.604 1.00 89.50 140 VAL A CA 1
ATOM 1085 C C . VAL A 1 140 ? -6.166 4.403 8.197 1.00 89.50 140 VAL A C 1
ATOM 1087 O O . VAL A 1 140 ? -5.217 5.145 7.981 1.00 89.50 140 VAL A O 1
ATOM 1090 N N . LEU A 1 141 ? -6.787 3.758 7.216 1.00 93.38 141 LEU A N 1
ATOM 1091 C CA . LEU A 1 141 ? -6.512 3.990 5.802 1.00 93.38 141 LEU A CA 1
ATOM 1092 C C . LEU A 1 141 ? -7.701 4.734 5.202 1.00 93.38 141 LEU A C 1
ATOM 1094 O O . LEU A 1 141 ? -8.798 4.188 5.141 1.00 93.38 141 LEU A O 1
ATOM 1098 N N . ASN A 1 142 ? -7.483 5.962 4.748 1.00 87.19 142 ASN A N 1
ATOM 1099 C CA . ASN A 1 142 ? -8.443 6.772 4.009 1.00 87.19 142 ASN A CA 1
ATOM 1100 C C . ASN A 1 142 ? -7.953 6.917 2.567 1.00 87.19 142 ASN A C 1
ATOM 1102 O O . ASN A 1 142 ? -7.109 7.752 2.250 1.00 87.19 142 ASN A O 1
ATOM 1106 N N . VAL A 1 143 ? -8.452 6.061 1.687 1.00 91.25 143 VAL A N 1
ATOM 1107 C CA . VAL A 1 143 ? -7.858 5.858 0.364 1.00 91.25 143 VAL A CA 1
ATOM 1108 C C . VAL A 1 143 ? -8.900 5.926 -0.744 1.00 91.25 143 VAL A C 1
ATOM 1110 O O . VAL A 1 143 ? -10.097 5.747 -0.522 1.00 91.25 143 VAL A O 1
ATOM 1113 N N . GLY A 1 144 ? -8.457 6.205 -1.967 1.00 87.25 144 GLY A N 1
ATOM 1114 C CA . GLY A 1 144 ? -9.295 6.104 -3.155 1.00 87.25 144 GLY A CA 1
ATOM 1115 C C . GLY A 1 144 ? -9.706 4.656 -3.380 1.00 87.25 144 GLY A C 1
ATOM 1116 O O . GLY A 1 144 ? -10.861 4.290 -3.184 1.00 87.25 144 GLY A O 1
ATOM 1117 N N . SER A 1 145 ? -8.723 3.822 -3.703 1.00 90.06 145 SER A N 1
ATOM 1118 C CA . SER A 1 145 ? -8.851 2.359 -3.735 1.00 90.06 145 SER A CA 1
ATOM 1119 C C . SER A 1 145 ? -7.664 1.733 -3.004 1.00 90.06 145 SER A C 1
ATOM 1121 O O . SER A 1 145 ? -6.572 2.306 -3.021 1.00 90.06 145 SER A O 1
ATOM 1123 N N . LEU A 1 146 ? -7.852 0.559 -2.400 1.00 95.81 146 LEU A N 1
ATOM 1124 C CA . LEU A 1 146 ? -6.782 -0.190 -1.740 1.00 95.81 146 LEU A CA 1
ATOM 1125 C C . LEU A 1 146 ? -6.525 -1.512 -2.452 1.00 95.81 146 LEU A C 1
ATOM 1127 O O . LEU A 1 146 ? -7.445 -2.279 -2.732 1.00 95.81 146 LEU A O 1
ATOM 1131 N N . THR A 1 147 ? -5.260 -1.836 -2.662 1.00 96.56 147 THR A N 1
ATOM 1132 C CA . THR A 1 147 ? -4.832 -3.198 -2.968 1.00 96.56 147 THR A CA 1
ATOM 1133 C C . THR A 1 147 ? -3.670 -3.561 -2.058 1.00 96.56 147 THR A C 1
ATOM 1135 O O . THR A 1 147 ? -2.673 -2.852 -2.033 1.00 96.56 147 THR A O 1
ATOM 1138 N N . ALA A 1 148 ? -3.789 -4.645 -1.301 1.00 97.88 148 ALA A N 1
ATOM 1139 C CA . ALA A 1 148 ? -2.704 -5.188 -0.491 1.00 97.88 148 ALA A CA 1
ATOM 1140 C C . ALA A 1 148 ? -2.411 -6.616 -0.947 1.00 97.88 148 ALA A C 1
ATOM 1142 O O . ALA A 1 148 ? -3.321 -7.445 -0.998 1.00 97.88 148 ALA A O 1
ATOM 1143 N N . ILE A 1 149 ? -1.159 -6.899 -1.298 1.00 97.69 149 ILE A N 1
ATOM 1144 C CA . ILE A 1 149 ? -0.718 -8.189 -1.832 1.00 97.69 149 ILE A CA 1
ATOM 1145 C C . ILE A 1 149 ? 0.452 -8.685 -0.988 1.00 97.69 149 ILE A C 1
ATOM 1147 O O . ILE A 1 149 ? 1.427 -7.960 -0.784 1.00 97.69 149 ILE A O 1
ATOM 1151 N N . ALA A 1 150 ? 0.366 -9.928 -0.524 1.00 97.56 150 ALA A N 1
ATOM 1152 C CA . ALA A 1 150 ? 1.409 -10.595 0.238 1.00 97.56 150 ALA A CA 1
ATOM 1153 C C . ALA A 1 150 ? 1.963 -11.824 -0.507 1.00 97.56 150 ALA A C 1
ATOM 1155 O O . ALA A 1 150 ? 1.716 -12.966 -0.096 1.00 97.56 150 ALA A O 1
ATOM 1156 N N . PRO A 1 151 ? 2.674 -11.594 -1.628 1.00 96.56 151 PRO A N 1
ATOM 1157 C CA . PRO A 1 151 ? 3.109 -12.647 -2.539 1.00 96.56 151 PRO A CA 1
ATOM 1158 C C . PRO A 1 151 ? 4.258 -13.477 -1.961 1.00 96.56 151 PRO A C 1
ATOM 1160 O O . PRO A 1 151 ? 4.867 -13.136 -0.948 1.00 96.56 151 PRO A O 1
ATOM 1163 N N . ALA A 1 152 ? 4.609 -14.567 -2.633 1.00 94.38 152 ALA A N 1
ATOM 1164 C CA . ALA A 1 152 ? 5.825 -15.306 -2.348 1.00 94.38 152 ALA A CA 1
ATOM 1165 C C . ALA A 1 152 ? 7.068 -14.419 -2.579 1.00 94.38 152 ALA A C 1
ATOM 1167 O O . ALA A 1 152 ? 7.075 -13.610 -3.513 1.00 94.38 152 ALA A O 1
ATOM 1168 N N . PRO A 1 153 ? 8.155 -14.598 -1.798 1.00 94.12 153 PRO A N 1
ATOM 1169 C CA . PRO A 1 153 ? 9.371 -13.792 -1.932 1.00 94.12 153 PRO A CA 1
ATOM 1170 C C . PRO A 1 153 ? 9.921 -13.726 -3.362 1.00 94.12 153 PRO A C 1
ATOM 1172 O O . PRO A 1 153 ? 10.264 -12.650 -3.836 1.00 94.12 153 PRO A O 1
ATOM 1175 N N . ASN A 1 154 ? 9.938 -14.845 -4.091 1.00 92.69 154 ASN A N 1
ATOM 1176 C CA . ASN A 1 154 ? 10.457 -14.869 -5.461 1.00 92.69 154 ASN A CA 1
ATOM 1177 C C . ASN A 1 154 ? 9.599 -14.049 -6.437 1.00 92.69 154 ASN A C 1
ATOM 1179 O O . ASN A 1 154 ? 10.146 -13.417 -7.337 1.00 92.69 154 ASN A O 1
ATOM 1183 N N . ASP A 1 155 ? 8.275 -14.025 -6.264 1.00 93.12 155 ASP A N 1
ATOM 1184 C CA . ASP A 1 155 ? 7.384 -13.237 -7.122 1.00 93.12 155 ASP A CA 1
ATOM 1185 C C . ASP A 1 155 ? 7.449 -11.747 -6.783 1.00 93.12 155 ASP A C 1
ATOM 1187 O O . ASP A 1 155 ? 7.466 -10.918 -7.694 1.00 93.12 155 ASP A O 1
ATOM 1191 N N . TYR A 1 156 ? 7.599 -11.406 -5.498 1.00 94.88 156 TYR A N 1
ATOM 1192 C CA . TYR A 1 156 ? 7.934 -10.047 -5.072 1.00 94.88 156 TYR A CA 1
ATOM 1193 C C . TYR A 1 156 ? 9.236 -9.562 -5.716 1.00 94.88 156 TYR A C 1
ATOM 1195 O O . TYR A 1 156 ? 9.251 -8.498 -6.327 1.00 94.88 156 TYR A O 1
ATOM 1203 N N . LEU A 1 157 ? 10.308 -10.357 -5.639 1.00 94.06 157 LEU A N 1
ATOM 1204 C CA . LEU A 1 157 ? 11.610 -10.010 -6.208 1.00 94.06 157 LEU A CA 1
ATOM 1205 C C . LEU A 1 157 ? 11.531 -9.830 -7.726 1.00 94.06 157 LEU A C 1
ATOM 1207 O O . LEU A 1 157 ? 11.985 -8.813 -8.245 1.00 94.06 157 LEU A O 1
ATOM 1211 N N . ARG A 1 158 ? 10.885 -10.754 -8.450 1.00 91.75 158 ARG A N 1
ATOM 1212 C CA . ARG A 1 158 ? 10.637 -10.591 -9.896 1.00 91.75 158 ARG A CA 1
ATOM 1213 C C . ARG A 1 158 ? 9.958 -9.266 -10.196 1.00 91.75 158 ARG A C 1
ATOM 1215 O O . ARG A 1 158 ? 10.416 -8.546 -11.075 1.00 91.75 158 ARG A O 1
ATOM 1222 N N . PHE A 1 159 ? 8.891 -8.955 -9.466 1.00 93.00 159 PHE A N 1
ATOM 1223 C CA . PHE A 1 159 ? 8.109 -7.749 -9.686 1.00 93.00 159 PHE A CA 1
ATOM 1224 C C . PHE A 1 159 ? 8.900 -6.477 -9.349 1.00 93.00 159 PHE A C 1
ATOM 1226 O O . PHE A 1 159 ? 8.934 -5.552 -10.157 1.00 93.00 159 PHE A O 1
ATOM 1233 N N . ALA A 1 160 ? 9.600 -6.441 -8.214 1.00 92.81 160 ALA A N 1
ATOM 1234 C CA . ALA A 1 160 ? 10.428 -5.308 -7.807 1.00 92.81 160 ALA A CA 1
ATOM 1235 C C . ALA A 1 160 ? 11.579 -5.056 -8.795 1.00 92.81 160 ALA A C 1
ATOM 1237 O O . ALA A 1 160 ? 11.811 -3.923 -9.209 1.00 92.81 160 ALA A O 1
ATOM 1238 N N . GLY A 1 161 ? 12.258 -6.118 -9.238 1.00 91.12 161 GLY A N 1
ATOM 1239 C CA . GLY A 1 161 ? 13.362 -6.016 -10.188 1.00 91.12 161 GLY A CA 1
ATOM 1240 C C . GLY A 1 161 ? 12.940 -5.628 -11.598 1.00 91.12 161 GLY A C 1
ATOM 1241 O O . GLY A 1 161 ? 13.640 -4.856 -12.247 1.00 91.12 161 GLY A O 1
ATOM 1242 N N . ALA A 1 162 ? 11.802 -6.133 -12.069 1.00 89.19 162 ALA A N 1
ATOM 1243 C CA . ALA A 1 162 ? 11.261 -5.767 -13.372 1.00 89.19 162 ALA A CA 1
ATOM 1244 C C . ALA A 1 162 ? 10.797 -4.294 -13.396 1.00 89.19 162 ALA A C 1
ATOM 1246 O O . ALA A 1 162 ? 11.070 -3.578 -14.359 1.00 89.19 162 ALA A O 1
ATOM 1247 N N . THR A 1 163 ? 10.195 -3.818 -12.296 1.00 89.38 163 THR A N 1
ATOM 1248 C CA . THR A 1 163 ? 9.598 -2.473 -12.228 1.00 89.38 163 THR A CA 1
ATOM 1249 C C . THR A 1 163 ? 10.578 -1.369 -11.837 1.00 89.38 163 THR A C 1
ATOM 1251 O O . THR A 1 163 ? 10.501 -0.275 -12.390 1.00 89.38 163 THR A O 1
ATOM 1254 N N . MET A 1 164 ? 11.490 -1.625 -10.894 1.00 90.81 164 MET A N 1
ATOM 1255 C CA . MET A 1 164 ? 12.417 -0.623 -10.342 1.00 90.81 164 MET A CA 1
ATOM 1256 C C . MET A 1 164 ? 13.897 -0.922 -10.632 1.00 90.81 164 MET A C 1
ATOM 1258 O O . MET A 1 164 ? 14.771 -0.123 -10.295 1.00 90.81 164 MET A O 1
ATOM 1262 N N . GLY A 1 165 ? 14.193 -2.040 -11.298 1.00 90.31 165 GLY A N 1
ATOM 1263 C CA . GLY A 1 165 ? 15.530 -2.388 -11.769 1.00 90.31 165 GLY A CA 1
ATOM 1264 C C . GLY A 1 165 ? 16.372 -3.214 -10.791 1.00 90.31 165 GLY A C 1
ATOM 1265 O O . GLY A 1 165 ? 15.969 -3.568 -9.683 1.00 90.31 165 GLY A O 1
ATOM 1266 N N . GLN A 1 166 ? 17.594 -3.531 -11.230 1.00 89.12 166 GLN A N 1
ATOM 1267 C CA . GLN A 1 166 ? 18.474 -4.501 -10.567 1.00 89.12 166 GLN A CA 1
ATOM 1268 C C . GLN A 1 166 ? 18.961 -4.063 -9.173 1.00 89.12 166 GLN A C 1
ATOM 1270 O O . GLN A 1 166 ? 19.241 -4.920 -8.340 1.00 89.12 166 GLN A O 1
ATOM 1275 N N . GLY A 1 167 ? 19.065 -2.755 -8.908 1.00 91.00 167 GLY A N 1
ATOM 1276 C CA . GLY A 1 167 ? 19.469 -2.239 -7.593 1.00 91.00 167 GLY A CA 1
ATOM 1277 C C . GLY A 1 167 ? 18.472 -2.633 -6.504 1.00 91.00 167 GLY A C 1
ATOM 1278 O O . GLY A 1 167 ? 18.826 -3.362 -5.582 1.00 91.00 167 GLY A O 1
ATOM 1279 N N . VAL A 1 168 ? 17.201 -2.265 -6.701 1.00 93.06 168 VAL A N 1
ATOM 1280 C CA . VAL A 1 168 ? 16.095 -2.620 -5.796 1.00 93.06 168 VAL A CA 1
ATOM 1281 C C . VAL A 1 168 ? 15.956 -4.135 -5.649 1.00 93.06 168 VAL A C 1
ATOM 1283 O O . VAL A 1 168 ? 15.749 -4.634 -4.548 1.00 93.06 168 VAL A O 1
ATOM 1286 N N . LEU A 1 169 ? 16.121 -4.884 -6.742 1.00 93.56 169 LEU A N 1
ATOM 1287 C CA . LEU A 1 169 ? 16.104 -6.346 -6.712 1.00 93.56 169 LEU A CA 1
ATOM 1288 C C . LEU A 1 169 ? 17.166 -6.930 -5.773 1.00 93.56 169 LEU A C 1
ATOM 1290 O O . LEU A 1 169 ? 16.862 -7.812 -4.973 1.00 93.56 169 LEU A O 1
ATOM 1294 N N . ASN A 1 170 ? 18.405 -6.451 -5.876 1.00 92.81 170 ASN A N 1
ATOM 1295 C CA . ASN A 1 170 ? 19.503 -6.933 -5.045 1.00 92.81 170 ASN A CA 1
ATOM 1296 C C . ASN A 1 170 ? 19.285 -6.572 -3.571 1.00 92.81 170 ASN A C 1
ATOM 1298 O O . ASN A 1 170 ? 19.466 -7.429 -2.706 1.00 92.81 170 ASN A O 1
ATOM 1302 N N . ASP A 1 171 ? 18.857 -5.341 -3.289 1.00 94.06 171 ASP A N 1
ATOM 1303 C CA . ASP A 1 171 ? 18.572 -4.884 -1.926 1.00 94.06 171 ASP A CA 1
ATOM 1304 C C . ASP A 1 171 ? 17.460 -5.729 -1.293 1.00 94.06 171 ASP A C 1
ATOM 1306 O O . ASP A 1 171 ? 17.652 -6.327 -0.231 1.00 94.06 171 ASP A O 1
ATOM 1310 N N . ALA A 1 172 ? 16.339 -5.885 -1.997 1.00 95.19 172 ALA A N 1
ATOM 1311 C CA . ALA A 1 172 ? 15.221 -6.712 -1.565 1.00 95.19 172 ALA A CA 1
ATOM 1312 C C . ALA A 1 172 ? 15.622 -8.181 -1.348 1.00 95.19 172 ALA A C 1
ATOM 1314 O O . ALA A 1 172 ? 15.226 -8.796 -0.356 1.00 95.19 172 ALA A O 1
ATOM 1315 N N . ALA A 1 173 ? 16.425 -8.760 -2.247 1.00 94.62 173 ALA A N 1
ATOM 1316 C CA . ALA A 1 173 ? 16.872 -10.147 -2.131 1.00 94.62 173 ALA A CA 1
ATOM 1317 C C . ALA A 1 173 ? 17.719 -10.362 -0.873 1.00 94.62 173 ALA A C 1
ATOM 1319 O O . ALA A 1 173 ? 17.478 -11.313 -0.126 1.00 94.62 173 ALA A O 1
ATOM 1320 N N . ASN A 1 174 ? 18.639 -9.437 -0.590 1.00 94.44 174 ASN A N 1
ATOM 1321 C CA . ASN A 1 174 ? 19.434 -9.449 0.635 1.00 94.44 174 ASN A CA 1
ATOM 1322 C C . ASN A 1 174 ? 18.539 -9.349 1.881 1.00 94.44 174 ASN A C 1
ATOM 1324 O O . ASN A 1 174 ? 18.682 -10.136 2.818 1.00 94.44 174 ASN A O 1
ATOM 1328 N N . ASN A 1 175 ? 17.565 -8.438 1.871 1.00 94.62 175 ASN A N 1
ATOM 1329 C CA . ASN A 1 175 ? 16.658 -8.186 2.996 1.00 94.62 175 ASN A CA 1
ATOM 1330 C C . ASN A 1 175 ? 15.709 -9.357 3.303 1.00 94.62 175 ASN A C 1
ATOM 1332 O O . ASN A 1 175 ? 15.274 -9.527 4.453 1.00 94.62 175 ASN A O 1
ATOM 1336 N N . LEU A 1 176 ? 15.401 -10.161 2.284 1.00 93.69 176 LEU A N 1
ATOM 1337 C CA . LEU A 1 176 ? 14.580 -11.370 2.363 1.00 93.69 176 LEU A CA 1
ATOM 1338 C C . LEU A 1 176 ? 15.402 -12.650 2.577 1.00 93.69 176 LEU A C 1
ATOM 1340 O O . LEU A 1 176 ? 14.817 -13.720 2.733 1.00 93.69 176 LEU A O 1
ATOM 1344 N N . GLY A 1 177 ? 16.735 -12.558 2.609 1.00 92.06 177 GLY A N 1
ATOM 1345 C CA . GLY A 1 177 ? 17.622 -13.706 2.810 1.00 92.06 177 GLY A CA 1
ATOM 1346 C C . GLY A 1 177 ? 17.711 -14.647 1.604 1.00 92.06 177 GLY A C 1
ATOM 1347 O O . GLY A 1 177 ? 17.980 -15.835 1.774 1.00 92.06 177 GLY A O 1
ATOM 1348 N N . VAL A 1 178 ? 17.481 -14.143 0.389 1.00 90.06 178 VAL A N 1
ATOM 1349 C CA . VAL A 1 178 ? 17.590 -14.918 -0.853 1.00 90.06 178 VAL A CA 1
ATOM 1350 C C . VAL A 1 178 ? 19.025 -14.857 -1.369 1.00 90.06 178 VAL A C 1
ATOM 1352 O O . VAL A 1 178 ? 19.500 -13.811 -1.798 1.00 90.06 178 VAL A O 1
ATOM 1355 N N . SER A 1 179 ? 19.725 -15.994 -1.335 1.00 81.81 179 SER A N 1
ATOM 1356 C CA . SER A 1 179 ? 21.168 -16.062 -1.615 1.00 81.81 179 SER A CA 1
ATOM 1357 C C . SER A 1 179 ? 21.555 -15.880 -3.088 1.00 81.81 179 SER A C 1
ATOM 1359 O O . SER A 1 179 ? 22.710 -15.572 -3.368 1.00 81.81 179 SER A O 1
ATOM 1361 N N . SER A 1 180 ? 20.629 -16.082 -4.030 1.00 80.25 180 SER A N 1
ATOM 1362 C CA . SER A 1 180 ? 20.897 -15.956 -5.466 1.00 80.25 180 SER A CA 1
ATOM 1363 C C . SER A 1 180 ? 19.645 -15.509 -6.216 1.00 80.25 180 SER A C 1
ATOM 1365 O O . SER A 1 180 ? 18.666 -16.241 -6.341 1.00 80.25 180 SER A O 1
ATOM 1367 N N . VAL A 1 181 ? 19.685 -14.285 -6.742 1.00 81.62 181 VAL A N 1
ATOM 1368 C CA . VAL A 1 181 ? 18.626 -13.736 -7.605 1.00 81.62 181 VAL A CA 1
ATOM 1369 C C . VAL A 1 181 ? 18.621 -14.402 -8.984 1.00 81.62 181 VAL A C 1
ATOM 1371 O O . VAL A 1 181 ? 17.582 -14.464 -9.634 1.00 81.62 181 VAL A O 1
ATOM 1374 N N . ILE A 1 182 ? 19.767 -14.937 -9.422 1.00 75.44 182 ILE A N 1
ATOM 1375 C CA . ILE A 1 182 ? 19.905 -15.645 -10.705 1.00 75.44 182 ILE A CA 1
ATOM 1376 C C . ILE A 1 182 ? 18.981 -16.872 -10.752 1.00 75.44 182 ILE A C 1
ATOM 1378 O O . ILE A 1 182 ? 18.476 -17.223 -11.817 1.00 75.44 182 ILE A O 1
ATOM 1382 N N . ASP A 1 183 ? 18.685 -17.466 -9.593 1.00 76.69 183 ASP A N 1
ATOM 1383 C CA . ASP A 1 183 ? 17.812 -18.639 -9.475 1.00 76.69 183 ASP A CA 1
ATOM 1384 C C . ASP A 1 183 ? 16.317 -18.294 -9.552 1.00 76.69 183 ASP A C 1
ATOM 1386 O O . ASP A 1 183 ? 15.458 -19.168 -9.419 1.00 76.69 183 ASP A O 1
ATOM 1390 N N . ILE A 1 184 ? 15.978 -17.024 -9.778 1.00 81.12 184 ILE A N 1
ATOM 1391 C CA . ILE A 1 184 ? 14.610 -16.551 -9.929 1.00 81.12 184 ILE A CA 1
ATOM 1392 C C . ILE A 1 184 ? 14.326 -16.339 -11.428 1.00 81.12 184 ILE A C 1
ATOM 1394 O O . ILE A 1 184 ? 14.696 -15.307 -11.990 1.00 81.12 184 ILE A O 1
ATOM 1398 N N . PRO A 1 185 ? 13.619 -17.271 -12.106 1.00 79.62 185 PRO A N 1
ATOM 1399 C CA . PRO A 1 185 ? 13.290 -17.131 -13.524 1.00 79.62 185 PRO A CA 1
ATOM 1400 C C . PRO A 1 185 ? 12.633 -15.786 -13.852 1.00 79.62 185 PRO A C 1
ATOM 1402 O O . PRO A 1 185 ? 11.646 -15.423 -13.216 1.00 79.62 185 PRO A O 1
ATOM 1405 N N . GLY A 1 186 ? 13.157 -15.051 -14.833 1.00 77.62 186 GLY A N 1
ATOM 1406 C CA . GLY A 1 186 ? 12.608 -13.752 -15.239 1.00 77.62 186 GLY A CA 1
ATOM 1407 C C . GLY A 1 186 ? 12.861 -12.601 -14.255 1.00 77.62 186 GLY A C 1
ATOM 1408 O O . GLY A 1 186 ? 12.264 -11.536 -14.413 1.00 77.62 186 GLY A O 1
ATOM 1409 N N . ALA A 1 187 ? 13.731 -12.775 -13.257 1.00 77.06 187 ALA A N 1
ATOM 1410 C CA . ALA A 1 187 ? 14.222 -11.671 -12.438 1.00 77.06 187 ALA A CA 1
ATOM 1411 C C . ALA A 1 187 ? 14.837 -10.573 -13.321 1.00 77.06 187 ALA A C 1
ATOM 1413 O O . ALA A 1 187 ? 15.679 -10.855 -14.172 1.00 77.06 187 ALA A O 1
ATOM 1414 N N . GLY A 1 188 ? 14.368 -9.333 -13.161 1.00 69.75 188 GLY A N 1
ATOM 1415 C CA . GLY A 1 188 ? 14.827 -8.193 -13.963 1.00 69.75 188 GLY A CA 1
ATOM 1416 C C . GLY A 1 188 ? 14.419 -8.228 -15.444 1.00 69.75 188 GLY A C 1
ATOM 1417 O O . GLY A 1 188 ? 14.817 -7.345 -16.200 1.00 69.75 188 GLY A O 1
ATOM 1418 N N . SER A 1 189 ? 13.630 -9.220 -15.883 1.00 71.44 189 SER A N 1
ATOM 1419 C CA . SER A 1 189 ? 13.032 -9.201 -17.223 1.00 71.44 189 SER A CA 1
ATOM 1420 C C . SER A 1 189 ? 11.898 -8.176 -17.270 1.00 71.44 189 SER A C 1
ATOM 1422 O O . SER A 1 189 ? 11.071 -8.135 -16.364 1.00 71.44 189 SER A O 1
ATOM 1424 N N . PHE A 1 190 ? 11.858 -7.359 -18.325 1.00 62.16 190 PHE A N 1
ATOM 1425 C CA . PHE A 1 190 ? 10.929 -6.232 -18.508 1.00 62.16 190 PHE A CA 1
ATOM 1426 C C . PHE A 1 190 ? 9.466 -6.647 -18.796 1.00 62.16 190 PHE A C 1
ATOM 1428 O O . PHE A 1 190 ? 8.786 -6.042 -19.625 1.00 62.16 190 PHE A O 1
ATOM 1435 N N . GLU A 1 191 ? 8.949 -7.664 -18.111 1.00 61.62 191 GLU A N 1
ATOM 1436 C CA . GLU A 1 191 ? 7.544 -8.076 -18.178 1.00 61.62 191 GLU A CA 1
ATOM 1437 C C . GLU A 1 191 ? 6.789 -7.663 -16.910 1.00 61.62 191 GLU A C 1
ATOM 1439 O O . GLU A 1 191 ? 6.336 -8.491 -16.110 1.00 61.62 191 GLU A O 1
ATOM 1444 N N . ASP A 1 192 ? 6.654 -6.347 -16.745 1.00 64.69 192 ASP A N 1
ATOM 1445 C CA . ASP A 1 192 ? 5.873 -5.724 -15.679 1.00 64.69 192 ASP A CA 1
ATOM 1446 C C . ASP A 1 192 ? 4.386 -5.902 -15.961 1.00 64.69 192 ASP A C 1
ATOM 1448 O O . ASP A 1 192 ? 3.821 -5.213 -16.813 1.00 64.69 192 ASP A O 1
ATOM 1452 N N . ASN A 1 193 ? 3.717 -6.791 -15.233 1.00 73.56 193 ASN A N 1
ATOM 1453 C CA . ASN A 1 193 ? 2.264 -6.786 -15.246 1.00 73.56 193 ASN A CA 1
ATOM 1454 C C . ASN A 1 193 ? 1.712 -6.969 -13.836 1.00 73.56 193 ASN A C 1
ATOM 1456 O O . ASN A 1 193 ? 1.947 -7.992 -13.193 1.00 73.56 193 ASN A O 1
ATOM 1460 N N . MET A 1 194 ? 0.938 -5.977 -13.389 1.00 83.00 194 MET A N 1
ATOM 1461 C CA . MET A 1 194 ? 0.185 -6.011 -12.138 1.00 83.00 194 MET A CA 1
ATOM 1462 C C . MET A 1 194 ? -0.650 -7.296 -12.017 1.00 83.00 194 MET A C 1
ATOM 1464 O O . MET A 1 194 ? -0.700 -7.897 -10.953 1.00 83.00 194 MET A O 1
ATOM 1468 N N . THR A 1 195 ? -1.205 -7.800 -13.123 1.00 84.94 195 THR A N 1
ATOM 1469 C CA . THR A 1 195 ? -1.940 -9.072 -13.170 1.00 84.94 195 THR A CA 1
ATOM 1470 C C . THR A 1 195 ? -1.111 -10.261 -12.679 1.00 84.94 195 THR A C 1
ATOM 1472 O O . THR A 1 195 ? -1.661 -11.153 -12.041 1.00 84.94 195 THR A O 1
ATOM 1475 N N . ARG A 1 196 ? 0.206 -10.292 -12.935 1.00 84.88 196 ARG A N 1
ATOM 1476 C CA . ARG A 1 196 ? 1.073 -11.403 -12.506 1.00 84.88 196 ARG A CA 1
ATOM 1477 C C . ARG A 1 196 ? 1.255 -11.412 -10.997 1.00 84.88 196 ARG A C 1
ATOM 1479 O O . ARG A 1 196 ? 1.062 -12.451 -10.379 1.00 84.88 196 ARG A O 1
ATOM 1486 N N . ILE A 1 197 ? 1.598 -10.267 -10.407 1.00 90.69 197 ILE A N 1
ATOM 1487 C CA . ILE A 1 197 ? 1.791 -10.182 -8.953 1.00 90.69 197 ILE A CA 1
ATOM 1488 C C . ILE A 1 197 ? 0.463 -10.382 -8.212 1.00 90.69 197 ILE A C 1
ATOM 1490 O O . ILE A 1 197 ? 0.407 -11.022 -7.169 1.00 90.69 197 ILE A O 1
ATOM 1494 N N . GLU A 1 198 ? -0.633 -9.929 -8.813 1.00 87.38 198 GLU A N 1
ATOM 1495 C CA . GLU A 1 198 ? -1.992 -10.156 -8.337 1.00 87.38 198 GLU A CA 1
ATOM 1496 C C . GLU A 1 198 ? -2.456 -11.618 -8.386 1.00 87.38 198 GLU A C 1
ATOM 1498 O O . GLU A 1 198 ? -3.420 -11.952 -7.691 1.00 87.38 198 GLU A O 1
ATOM 1503 N N . ALA A 1 199 ? -1.812 -12.453 -9.201 1.00 86.69 199 ALA A N 1
ATOM 1504 C CA . ALA A 1 199 ? -2.078 -13.882 -9.344 1.00 86.69 199 ALA A CA 1
ATOM 1505 C C . ALA A 1 199 ? -0.992 -14.763 -8.699 1.00 86.69 199 ALA A C 1
ATOM 1507 O O . ALA A 1 199 ? -1.065 -15.984 -8.812 1.00 86.69 199 ALA A O 1
ATOM 1508 N N . ALA A 1 200 ? 0.015 -14.158 -8.058 1.00 88.19 200 ALA A N 1
ATOM 1509 C CA . ALA A 1 200 ? 1.106 -14.875 -7.411 1.00 88.19 200 ALA A CA 1
ATOM 1510 C C . ALA A 1 200 ? 0.611 -15.762 -6.257 1.00 88.19 200 ALA A C 1
ATOM 1512 O O . ALA A 1 200 ? -0.500 -15.600 -5.747 1.00 88.19 200 ALA A O 1
ATOM 1513 N N . ASP A 1 201 ? 1.458 -16.694 -5.825 1.00 88.75 201 ASP A N 1
ATOM 1514 C CA . ASP A 1 201 ? 1.187 -17.495 -4.635 1.00 88.75 201 ASP A CA 1
ATOM 1515 C C . ASP A 1 201 ? 1.317 -16.636 -3.381 1.00 88.75 201 ASP A C 1
ATOM 1517 O O . ASP A 1 201 ? 2.375 -16.059 -3.132 1.00 88.75 201 ASP A O 1
ATOM 1521 N N . GLN A 1 202 ? 0.290 -16.622 -2.531 1.00 90.94 202 GLN A N 1
ATOM 1522 C CA . GLN A 1 202 ? 0.292 -15.743 -1.360 1.00 90.94 202 GLN A CA 1
ATOM 1523 C C . GLN A 1 202 ? 0.900 -16.445 -0.144 1.00 90.94 202 GLN A C 1
ATOM 1525 O O . GLN A 1 202 ? 0.527 -17.575 0.189 1.00 90.94 202 GLN A O 1
ATOM 1530 N N . LYS A 1 203 ? 1.875 -15.798 0.509 1.00 92.19 203 LYS A N 1
ATOM 1531 C CA . LYS A 1 203 ? 2.665 -16.383 1.613 1.00 92.19 203 LYS A CA 1
ATOM 1532 C C . LYS A 1 203 ? 2.612 -15.577 2.905 1.00 92.19 203 LYS A C 1
ATOM 1534 O O . LYS A 1 203 ? 2.612 -16.200 3.966 1.00 92.19 203 LYS A O 1
ATOM 1539 N N . GLY A 1 204 ? 2.546 -14.250 2.822 1.00 92.81 204 GLY A N 1
ATOM 1540 C CA . GLY A 1 204 ? 2.390 -13.384 3.990 1.00 92.81 204 GLY A CA 1
ATOM 1541 C C . GLY A 1 204 ? 0.926 -13.233 4.405 1.00 92.81 204 GLY A C 1
ATOM 1542 O O . GLY A 1 204 ? 0.017 -13.392 3.587 1.00 92.81 204 GLY A O 1
ATOM 1543 N N . ASP A 1 205 ? 0.697 -12.914 5.675 1.00 92.06 205 ASP A N 1
ATOM 1544 C CA . ASP A 1 205 ? -0.644 -12.683 6.218 1.00 92.06 205 ASP A CA 1
ATOM 1545 C C . ASP A 1 205 ? -1.027 -11.198 6.143 1.00 92.06 205 ASP A C 1
ATOM 1547 O O . ASP A 1 205 ? -0.183 -10.308 6.241 1.00 92.06 205 ASP A O 1
ATOM 1551 N N . ILE A 1 206 ? -2.319 -10.917 5.991 1.00 94.44 206 ILE A N 1
ATOM 1552 C CA . ILE A 1 206 ? -2.873 -9.565 6.074 1.00 94.44 206 ILE A CA 1
ATOM 1553 C C . ILE A 1 206 ? -3.783 -9.507 7.299 1.00 94.44 206 ILE A C 1
ATOM 1555 O O . ILE A 1 206 ? -4.758 -10.250 7.387 1.00 94.44 206 ILE A O 1
ATOM 1559 N N . ASN A 1 207 ? -3.468 -8.625 8.244 1.00 92.81 207 ASN A N 1
ATOM 1560 C CA . ASN A 1 207 ? -4.170 -8.483 9.514 1.00 92.81 207 ASN A CA 1
ATOM 1561 C C . ASN A 1 207 ? -4.704 -7.055 9.683 1.00 92.81 207 ASN A C 1
ATOM 1563 O O . ASN A 1 207 ? -3.939 -6.105 9.834 1.00 92.81 207 ASN A O 1
ATOM 1567 N N . ILE A 1 208 ? -6.023 -6.901 9.663 1.00 90.94 208 ILE A N 1
ATOM 1568 C CA . ILE A 1 208 ? -6.710 -5.616 9.747 1.00 90.94 208 ILE A CA 1
ATOM 1569 C C . ILE A 1 208 ? -7.452 -5.532 11.077 1.00 90.94 208 ILE A C 1
ATOM 1571 O O . ILE A 1 208 ? -8.572 -6.014 11.222 1.00 90.94 208 ILE A O 1
ATOM 1575 N N . GLN A 1 209 ? -6.834 -4.859 12.038 1.00 86.69 209 GLN A N 1
ATOM 1576 C CA . GLN A 1 209 ? -7.407 -4.540 13.344 1.00 86.69 209 GLN A CA 1
ATOM 1577 C C . GLN A 1 209 ? -7.952 -3.107 13.405 1.00 86.69 209 GLN A C 1
ATOM 1579 O O . GLN A 1 209 ? -8.792 -2.811 14.253 1.00 86.69 209 GLN A O 1
ATOM 1584 N N . GLY A 1 210 ? -7.486 -2.234 12.510 1.00 84.38 210 GLY A N 1
ATOM 1585 C CA . GLY A 1 210 ? -7.931 -0.849 12.372 1.00 84.38 210 GLY A CA 1
ATOM 1586 C C . GLY A 1 210 ? -9.036 -0.652 11.336 1.00 84.38 210 GLY A C 1
ATOM 1587 O O . GLY A 1 210 ? -9.828 -1.553 11.043 1.00 84.38 210 GLY A O 1
ATOM 1588 N N . LYS A 1 211 ? -9.120 0.564 10.790 1.00 83.31 211 LYS A N 1
ATOM 1589 C CA . LYS A 1 211 ? -10.186 0.968 9.862 1.00 83.31 211 LYS A CA 1
ATOM 1590 C C . LYS A 1 211 ? -9.649 1.221 8.460 1.00 83.31 211 LYS A C 1
ATOM 1592 O O . LYS A 1 211 ? -8.618 1.859 8.288 1.00 83.31 211 LYS A O 1
ATOM 1597 N N . ILE A 1 212 ? -10.389 0.770 7.456 1.00 87.56 212 ILE A N 1
ATOM 1598 C CA . ILE A 1 212 ? -10.140 1.063 6.046 1.00 87.56 212 ILE A CA 1
ATOM 1599 C C . ILE A 1 212 ? -11.396 1.721 5.484 1.00 87.56 212 ILE A C 1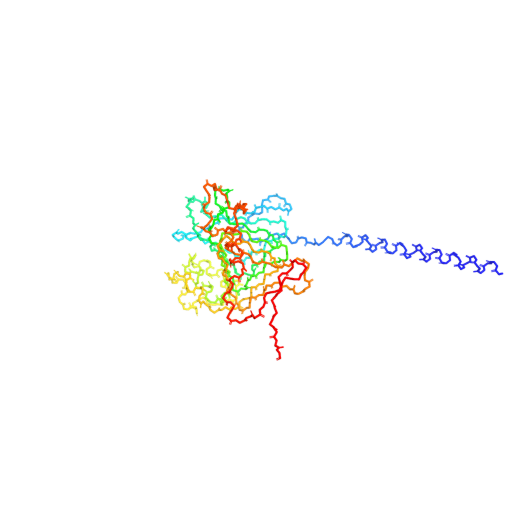
ATOM 1601 O O . ILE A 1 212 ? -12.491 1.171 5.583 1.00 87.56 212 ILE A O 1
ATOM 1605 N N . ILE A 1 213 ? -11.224 2.897 4.895 1.00 84.00 213 ILE A N 1
ATOM 1606 C CA . ILE A 1 213 ? -12.250 3.677 4.215 1.00 84.00 213 ILE A CA 1
ATOM 1607 C C . ILE A 1 213 ? -11.750 3.897 2.790 1.00 84.00 213 ILE A C 1
ATOM 1609 O O . ILE A 1 213 ? -10.831 4.685 2.562 1.00 84.00 213 ILE A O 1
ATOM 1613 N N . ALA A 1 214 ? -12.343 3.186 1.838 1.00 85.56 214 ALA A N 1
ATOM 1614 C CA . ALA A 1 214 ? -12.033 3.287 0.420 1.00 85.56 214 ALA A CA 1
ATOM 1615 C C . ALA A 1 214 ? -13.222 3.869 -0.350 1.00 85.56 214 ALA A C 1
ATOM 1617 O O . ALA A 1 214 ? -14.364 3.443 -0.164 1.00 85.56 214 ALA A O 1
ATOM 1618 N N . ARG A 1 215 ? -12.967 4.844 -1.230 1.00 83.12 215 ARG A N 1
ATOM 1619 C CA . ARG A 1 215 ? -14.013 5.406 -2.106 1.00 83.12 215 ARG A CA 1
ATOM 1620 C C . ARG A 1 215 ? -14.484 4.406 -3.161 1.00 83.12 215 ARG A C 1
ATOM 1622 O O . ARG A 1 215 ? -15.676 4.375 -3.447 1.00 83.12 215 ARG A O 1
ATOM 1629 N N . ASN A 1 216 ? -13.571 3.589 -3.674 1.00 82.75 216 ASN A N 1
ATOM 1630 C CA . ASN A 1 216 ? -13.829 2.507 -4.618 1.00 82.75 216 ASN A CA 1
ATOM 1631 C C . ASN A 1 216 ? -13.542 1.167 -3.921 1.00 82.75 216 ASN A C 1
ATOM 1633 O O . ASN A 1 216 ? -14.002 0.945 -2.804 1.00 82.75 216 ASN A O 1
ATOM 1637 N N . ASP A 1 217 ? -12.758 0.293 -4.545 1.00 83.00 217 ASP A N 1
ATOM 1638 C CA . ASP A 1 217 ? -12.580 -1.083 -4.099 1.00 83.00 217 ASP A CA 1
ATOM 1639 C C . ASP A 1 217 ? -11.468 -1.257 -3.058 1.00 83.00 217 ASP A C 1
ATOM 1641 O O . ASP A 1 217 ? -10.491 -0.498 -2.993 1.00 83.00 217 ASP A O 1
ATOM 1645 N N . VAL A 1 218 ? -11.603 -2.329 -2.276 1.00 87.31 218 VAL A N 1
ATOM 1646 C CA . VAL A 1 218 ? -10.552 -2.885 -1.419 1.00 87.31 218 VAL A CA 1
ATOM 1647 C C . VAL A 1 218 ? -10.288 -4.320 -1.863 1.00 87.31 218 VAL A C 1
ATOM 1649 O O . VAL A 1 218 ? -11.172 -5.166 -1.785 1.00 87.31 218 VAL A O 1
ATOM 1652 N N . SER A 1 219 ? -9.061 -4.603 -2.299 1.00 90.56 219 SER A N 1
ATOM 1653 C CA . SER A 1 219 ? -8.600 -5.947 -2.662 1.00 90.56 219 SER A CA 1
ATOM 1654 C C . SER A 1 219 ? -7.476 -6.383 -1.727 1.00 90.56 219 SER A C 1
ATOM 1656 O O . SER A 1 219 ? -6.407 -5.774 -1.713 1.00 90.56 219 SER A O 1
ATOM 1658 N N . LEU A 1 220 ? -7.684 -7.463 -0.976 1.00 92.88 220 LEU A N 1
ATOM 1659 C CA . LEU A 1 220 ? -6.682 -8.046 -0.081 1.00 92.88 220 LEU A CA 1
ATOM 1660 C C . LEU A 1 220 ? -6.297 -9.434 -0.601 1.00 92.88 220 LEU A C 1
ATOM 1662 O O . LEU A 1 220 ? -7.167 -10.262 -0.858 1.00 92.88 220 LEU A O 1
ATOM 1666 N N . LYS A 1 221 ? -4.999 -9.681 -0.775 1.00 91.56 221 LYS A N 1
ATOM 1667 C CA . LYS A 1 221 ? -4.447 -10.917 -1.344 1.00 91.56 221 LYS A CA 1
ATOM 1668 C C . LYS A 1 221 ? -3.293 -11.408 -0.475 1.00 91.56 221 LYS A C 1
ATOM 1670 O O . LYS A 1 221 ? -2.140 -11.094 -0.740 1.00 91.56 221 LYS A O 1
ATOM 1675 N N . GLY A 1 222 ? -3.605 -12.151 0.581 1.00 91.00 222 GLY A N 1
ATOM 1676 C CA . GLY A 1 222 ? -2.622 -12.756 1.484 1.00 91.00 222 GLY A CA 1
ATOM 1677 C C . GLY A 1 222 ? -2.885 -14.243 1.686 1.00 91.00 222 GLY A C 1
ATOM 1678 O O . GLY A 1 222 ? -3.927 -14.747 1.270 1.00 91.00 222 GLY A O 1
ATOM 1679 N N . LYS A 1 223 ? -1.948 -14.946 2.328 1.00 91.38 223 LYS A N 1
ATOM 1680 C CA . LYS A 1 223 ? -2.114 -16.351 2.723 1.00 91.38 223 LYS A CA 1
ATOM 1681 C C . LYS A 1 223 ? -3.319 -16.505 3.648 1.00 91.38 223 LYS A C 1
ATOM 1683 O O . LYS A 1 223 ? -4.193 -17.326 3.392 1.00 91.38 223 LYS A O 1
ATOM 1688 N N . ASN A 1 224 ? -3.358 -15.692 4.700 1.00 87.25 224 ASN A N 1
ATOM 1689 C CA . ASN A 1 224 ? -4.527 -15.496 5.543 1.00 87.25 224 ASN A CA 1
ATOM 1690 C C . ASN A 1 224 ? -4.920 -14.019 5.526 1.00 87.25 224 ASN A C 1
ATOM 1692 O O . ASN A 1 224 ? -4.056 -13.139 5.504 1.00 87.25 224 ASN A O 1
ATOM 1696 N N . ILE A 1 225 ? -6.224 -13.752 5.569 1.00 88.38 225 ILE A N 1
ATOM 1697 C CA . ILE A 1 225 ? -6.776 -12.404 5.718 1.00 88.38 225 ILE A CA 1
ATOM 1698 C C . ILE A 1 225 ? -7.614 -12.404 6.991 1.00 88.38 225 ILE A C 1
ATOM 1700 O O . ILE A 1 225 ? -8.636 -13.083 7.074 1.00 88.38 225 ILE A O 1
ATOM 1704 N N . ILE A 1 226 ? -7.147 -11.669 7.994 1.00 85.31 226 ILE A N 1
ATOM 1705 C CA . ILE A 1 226 ? -7.754 -11.578 9.320 1.00 85.31 226 ILE A CA 1
ATOM 1706 C C . ILE A 1 226 ? -8.297 -10.162 9.470 1.00 85.31 226 ILE A C 1
ATOM 1708 O O . ILE A 1 226 ? -7.562 -9.197 9.267 1.00 85.31 226 ILE A O 1
ATOM 1712 N N . ILE A 1 227 ? -9.583 -10.030 9.795 1.00 86.50 227 ILE A N 1
ATOM 1713 C CA . ILE A 1 227 ? -10.235 -8.730 9.979 1.00 86.50 227 ILE A CA 1
ATOM 1714 C C . ILE A 1 227 ? -10.935 -8.727 11.332 1.00 86.50 227 ILE A C 1
ATOM 1716 O O . ILE A 1 227 ? -11.949 -9.397 11.528 1.00 86.50 227 ILE A O 1
ATOM 1720 N N . GLY A 1 228 ? -10.401 -7.927 12.247 1.00 78.06 228 GLY A N 1
ATOM 1721 C CA . GLY A 1 228 ? -10.900 -7.792 13.603 1.00 78.06 228 GLY A CA 1
ATOM 1722 C C . GLY A 1 228 ? -10.560 -8.978 14.501 1.00 78.06 228 GLY A C 1
ATOM 1723 O O . GLY A 1 228 ? -10.292 -10.095 14.069 1.00 78.06 228 GLY A O 1
ATOM 1724 N N . GLN A 1 229 ? -10.590 -8.712 15.805 1.00 67.31 229 GLN A N 1
ATOM 1725 C CA . GLN A 1 229 ? -10.536 -9.733 16.848 1.00 67.31 229 GLN A CA 1
ATOM 1726 C C . GLN A 1 229 ? -11.785 -9.630 17.719 1.00 67.31 229 GLN A C 1
ATOM 1728 O O . GLN A 1 229 ? -12.260 -8.530 18.027 1.00 67.31 229 GLN A O 1
ATOM 1733 N N . GLU A 1 230 ? -12.313 -10.785 18.111 1.00 56.94 230 GLU A N 1
ATOM 1734 C CA . GLU A 1 230 ? -13.441 -10.877 19.030 1.00 56.94 230 GLU A CA 1
ATOM 1735 C C . GLU A 1 230 ? -13.105 -10.181 20.362 1.00 56.94 230 GLU A C 1
ATOM 1737 O O . GLU A 1 230 ? -11.996 -10.295 20.878 1.00 56.94 230 GLU A O 1
ATOM 1742 N N . GLY A 1 231 ? -14.047 -9.399 20.900 1.00 54.94 231 GLY A N 1
ATOM 1743 C CA . GLY A 1 231 ? -13.871 -8.681 22.170 1.00 54.94 231 GLY A CA 1
ATOM 1744 C C . GLY A 1 231 ? -13.085 -7.363 22.111 1.00 54.94 231 GLY A C 1
ATOM 1745 O O . GLY A 1 231 ? -12.998 -6.678 23.128 1.00 54.94 231 GLY A O 1
ATOM 1746 N N . SER A 1 232 ? -12.560 -6.953 20.951 1.00 58.31 232 SER A N 1
ATOM 1747 C CA . SER A 1 232 ? -11.855 -5.670 20.833 1.00 58.31 232 SER A CA 1
ATOM 1748 C C . SER A 1 232 ? -12.816 -4.469 20.903 1.00 58.31 232 SER A C 1
ATOM 1750 O O . SER A 1 232 ? -13.830 -4.425 20.199 1.00 58.31 232 SER A O 1
ATOM 1752 N N . ILE A 1 233 ? -12.487 -3.474 21.736 1.00 53.31 233 ILE A N 1
ATOM 1753 C CA . ILE A 1 233 ? -13.255 -2.221 21.898 1.00 53.31 233 ILE A CA 1
ATOM 1754 C C . ILE A 1 233 ? -13.230 -1.350 20.633 1.00 53.31 233 ILE A C 1
ATOM 1756 O O . ILE A 1 233 ? -14.246 -0.766 20.261 1.00 53.31 233 ILE A O 1
ATOM 1760 N N . ASN A 1 234 ? -12.099 -1.325 19.926 1.00 62.59 234 ASN A N 1
ATOM 1761 C CA . ASN A 1 234 ? -11.951 -0.655 18.638 1.00 62.59 234 ASN A CA 1
ATOM 1762 C C . ASN A 1 234 ? -12.116 -1.690 17.534 1.00 62.59 234 ASN A C 1
ATOM 1764 O O . ASN A 1 234 ? -11.146 -2.279 17.063 1.00 62.59 234 ASN A O 1
ATOM 1768 N N . LYS A 1 235 ? -13.369 -1.958 17.158 1.00 71.62 235 LYS A N 1
ATOM 1769 C CA . LYS A 1 235 ? -13.653 -2.935 16.107 1.00 71.62 235 LYS A CA 1
ATOM 1770 C C . LYS A 1 235 ? -13.042 -2.482 14.785 1.00 71.62 235 LYS A C 1
ATOM 1772 O O . LYS A 1 235 ? -13.259 -1.339 14.348 1.00 71.62 235 LYS A O 1
ATOM 1777 N N . ALA A 1 236 ? -12.319 -3.411 14.168 1.00 80.50 236 ALA A N 1
ATOM 1778 C CA . ALA A 1 236 ? -11.869 -3.282 12.799 1.00 80.50 236 ALA A CA 1
ATOM 1779 C C . ALA A 1 236 ? -13.067 -3.062 11.873 1.00 80.50 236 ALA A C 1
ATOM 1781 O O . ALA A 1 236 ? -14.185 -3.497 12.165 1.00 80.50 236 ALA A O 1
ATOM 1782 N N . GLY A 1 237 ? -12.839 -2.385 10.758 1.00 79.50 237 GLY A N 1
ATOM 1783 C CA . GLY A 1 237 ? -13.890 -2.167 9.775 1.00 79.50 237 GLY A CA 1
ATOM 1784 C C . GLY A 1 237 ? -13.314 -1.811 8.424 1.00 79.50 237 GLY A C 1
ATOM 1785 O O . GLY A 1 237 ? -12.416 -0.979 8.335 1.00 79.50 237 GLY A O 1
ATOM 1786 N N . ILE A 1 238 ? -13.856 -2.430 7.384 1.00 83.12 238 ILE A N 1
ATOM 1787 C CA . ILE A 1 238 ? -13.578 -2.069 6.000 1.00 83.12 238 ILE A CA 1
ATOM 1788 C C . ILE A 1 238 ? -14.874 -1.523 5.425 1.00 83.12 238 ILE A C 1
ATOM 1790 O O . ILE A 1 238 ? -15.904 -2.193 5.457 1.00 83.12 238 ILE A O 1
ATOM 1794 N N . VAL A 1 239 ? -14.816 -0.296 4.925 1.00 80.62 239 VAL A N 1
ATOM 1795 C CA . VAL A 1 239 ? -15.902 0.342 4.193 1.00 80.62 239 VAL A CA 1
ATOM 1796 C C . VAL A 1 239 ? -15.349 0.705 2.822 1.00 80.62 239 VAL A C 1
ATOM 1798 O O . VAL A 1 239 ? -14.426 1.509 2.722 1.00 80.62 239 VAL A O 1
ATOM 1801 N N . ALA A 1 240 ? -15.875 0.072 1.781 1.00 78.38 240 ALA A N 1
ATOM 1802 C CA . ALA A 1 240 ? -15.494 0.285 0.389 1.00 78.38 240 ALA A CA 1
ATOM 1803 C C . ALA A 1 240 ? -16.694 0.840 -0.395 1.00 78.38 240 ALA A C 1
ATOM 1805 O O . ALA A 1 240 ? -17.835 0.734 0.056 1.00 78.38 240 ALA A O 1
ATOM 1806 N N . GLY A 1 241 ? -16.448 1.456 -1.548 1.00 68.88 241 GLY A N 1
ATOM 1807 C CA . GLY A 1 241 ? -17.497 1.981 -2.422 1.00 68.88 241 GLY A CA 1
ATOM 1808 C C . GLY A 1 241 ? -18.190 3.246 -1.907 1.00 68.88 241 GLY A C 1
ATOM 1809 O O . GLY A 1 241 ? -19.196 3.657 -2.484 1.00 68.88 241 GLY A O 1
ATOM 1810 N N . VAL A 1 242 ? -17.674 3.901 -0.855 1.00 64.44 242 VAL A N 1
ATOM 1811 C CA . VAL A 1 242 ? -18.337 5.084 -0.263 1.00 64.44 242 VAL A CA 1
ATOM 1812 C C . VAL A 1 242 ? -18.350 6.302 -1.193 1.00 64.44 242 VAL A C 1
ATOM 1814 O O . VAL A 1 242 ? -19.068 7.260 -0.931 1.00 64.44 242 VAL A O 1
ATOM 1817 N N . GLY A 1 243 ? -17.550 6.286 -2.263 1.00 59.69 243 GLY A N 1
ATOM 1818 C CA . GLY A 1 243 ? -17.466 7.355 -3.257 1.00 59.69 243 GLY A CA 1
ATOM 1819 C C . GLY A 1 243 ? -17.814 6.917 -4.677 1.00 59.69 243 GLY A C 1
ATOM 1820 O O . GLY A 1 243 ? -17.499 7.661 -5.603 1.00 59.69 243 GLY A O 1
ATOM 1821 N N . ALA A 1 244 ? -18.421 5.739 -4.877 1.00 52.78 244 ALA A N 1
ATOM 1822 C CA . ALA A 1 244 ? -18.742 5.250 -6.215 1.00 52.78 244 ALA A CA 1
ATOM 1823 C C . ALA A 1 244 ? -19.557 6.296 -7.004 1.00 52.78 244 ALA A C 1
ATOM 1825 O O . ALA A 1 244 ? -20.578 6.798 -6.532 1.00 52.78 244 ALA A O 1
ATOM 1826 N N . ASN A 1 245 ? -19.078 6.597 -8.216 1.00 50.59 245 ASN A N 1
ATOM 1827 C CA . ASN A 1 245 ? -19.474 7.633 -9.186 1.00 50.59 245 ASN A CA 1
ATOM 1828 C C . ASN A 1 245 ? -20.960 7.662 -9.648 1.00 50.59 245 ASN A C 1
ATOM 1830 O O . ASN A 1 245 ? -21.245 8.043 -10.778 1.00 50.59 245 ASN A O 1
ATOM 1834 N N . ASN A 1 246 ? -21.935 7.311 -8.807 1.00 45.28 246 ASN A N 1
ATOM 1835 C CA . ASN A 1 246 ? -23.376 7.382 -9.100 1.00 45.28 246 ASN A CA 1
ATOM 1836 C C . ASN A 1 246 ? -24.173 8.193 -8.073 1.00 45.28 246 ASN A C 1
ATOM 1838 O O . ASN A 1 246 ? -25.397 8.078 -7.982 1.00 45.28 246 ASN A O 1
ATOM 1842 N N . ILE A 1 247 ? -23.491 9.055 -7.326 1.00 48.31 247 ILE A N 1
ATOM 1843 C CA . ILE A 1 247 ? -24.139 10.127 -6.584 1.00 48.31 247 ILE A CA 1
ATOM 1844 C C . ILE A 1 247 ? -23.625 11.458 -7.140 1.00 48.31 247 ILE A C 1
ATOM 1846 O O . ILE A 1 247 ? -22.879 12.202 -6.519 1.00 48.31 247 ILE A O 1
ATOM 1850 N N . THR A 1 248 ? -23.979 11.739 -8.386 1.00 38.25 248 THR A N 1
ATOM 1851 C CA . THR A 1 248 ? -23.743 13.030 -9.025 1.00 38.25 248 THR A CA 1
ATOM 1852 C C . THR A 1 248 ? -24.886 13.974 -8.664 1.00 38.25 248 THR A C 1
ATOM 1854 O O . THR A 1 248 ? -25.886 14.071 -9.363 1.00 38.25 248 THR A O 1
ATOM 1857 N N . ASN A 1 249 ? -24.731 14.706 -7.564 1.00 41.53 249 ASN A N 1
ATOM 1858 C CA . ASN A 1 249 ? -25.296 16.050 -7.494 1.00 41.53 249 ASN A CA 1
ATOM 1859 C C . ASN A 1 249 ? -24.136 17.020 -7.727 1.00 41.53 249 ASN A C 1
ATOM 1861 O O . ASN A 1 249 ? -23.035 16.781 -7.243 1.00 41.53 249 ASN A O 1
ATOM 1865 N N . ASN A 1 250 ? -24.386 18.081 -8.491 1.00 45.62 250 ASN A N 1
ATOM 1866 C CA . ASN A 1 250 ? -23.432 19.057 -9.042 1.00 45.62 250 ASN A CA 1
ATOM 1867 C C . ASN A 1 250 ? -22.589 19.870 -8.026 1.00 45.62 250 ASN A C 1
ATOM 1869 O O . ASN A 1 250 ? -22.273 21.025 -8.286 1.00 45.62 250 ASN A O 1
ATOM 1873 N N . HIS A 1 251 ? -22.209 19.320 -6.877 1.00 43.44 251 HIS A N 1
ATOM 1874 C CA . HIS A 1 251 ? -21.293 19.958 -5.938 1.00 43.44 251 HIS A CA 1
ATOM 1875 C C . HIS A 1 251 ? -20.207 18.959 -5.559 1.00 43.44 251 HIS A C 1
ATOM 1877 O O . HIS A 1 251 ? -20.420 18.055 -4.753 1.00 43.44 251 HIS A O 1
ATOM 1883 N N . GLY A 1 252 ? -19.051 19.111 -6.206 1.00 48.97 252 GLY A N 1
ATOM 1884 C CA . GLY A 1 252 ? -17.857 18.341 -5.909 1.00 48.97 252 GLY A CA 1
ATOM 1885 C C . GLY A 1 252 ? -17.472 18.496 -4.444 1.00 48.97 252 GLY A C 1
ATOM 1886 O O . GLY A 1 252 ? -17.274 19.612 -3.982 1.00 48.97 252 GLY A O 1
ATOM 1887 N N . ASN A 1 253 ? -17.445 17.370 -3.735 1.00 42.47 253 ASN A N 1
ATOM 1888 C CA . ASN A 1 253 ? -16.485 16.984 -2.702 1.00 42.47 253 ASN A CA 1
ATOM 1889 C C . ASN A 1 253 ? -16.832 15.557 -2.248 1.00 42.47 253 ASN A C 1
ATOM 1891 O O . ASN A 1 253 ? -17.997 15.168 -2.201 1.00 42.47 253 ASN A O 1
ATOM 1895 N N . ALA A 1 254 ? -15.809 14.767 -1.922 1.00 41.28 254 ALA A N 1
ATOM 1896 C CA . ALA A 1 254 ? -15.895 13.350 -1.551 1.00 41.28 254 ALA A CA 1
ATOM 1897 C C . ALA A 1 254 ? -16.444 13.086 -0.125 1.00 41.28 254 ALA A C 1
ATOM 1899 O O . ALA A 1 254 ? -16.192 12.013 0.431 1.00 41.28 254 ALA A O 1
ATOM 1900 N N . ASP A 1 255 ? -17.190 14.052 0.422 1.00 46.28 255 ASP A N 1
ATOM 1901 C CA . ASP A 1 255 ? -17.955 14.003 1.673 1.00 46.28 255 ASP A CA 1
ATOM 1902 C C . ASP A 1 255 ? -19.425 14.264 1.333 1.00 46.28 255 ASP A C 1
ATOM 1904 O O . ASP A 1 255 ? -19.933 15.386 1.392 1.00 46.28 255 ASP A O 1
ATOM 1908 N N . GLN A 1 256 ? -20.122 13.225 0.888 1.00 50.56 256 GLN A N 1
ATOM 1909 C CA . GLN A 1 256 ? -21.530 13.356 0.555 1.00 50.56 256 GLN A CA 1
ATOM 1910 C C . GLN A 1 256 ? -22.387 13.302 1.811 1.00 50.56 256 GLN A C 1
ATOM 1912 O O . GLN A 1 256 ? -22.567 12.251 2.423 1.00 50.56 256 GLN A O 1
ATOM 1917 N N . ILE A 1 257 ? -23.003 14.433 2.145 1.00 47.94 257 ILE A N 1
ATOM 1918 C CA . ILE A 1 257 ? -24.263 14.422 2.884 1.00 47.94 257 ILE A CA 1
ATOM 1919 C C . ILE A 1 257 ? -25.236 13.557 2.068 1.00 47.94 257 ILE A C 1
ATOM 1921 O O . ILE A 1 257 ? -25.492 13.846 0.896 1.00 47.94 257 ILE A O 1
ATOM 1925 N N . LEU A 1 258 ? -25.773 12.492 2.670 1.00 53.78 258 LEU A N 1
ATOM 1926 C CA . LEU A 1 258 ? -26.879 11.727 2.093 1.00 53.78 258 LEU A CA 1
ATOM 1927 C C . LEU A 1 258 ? -28.093 12.660 2.024 1.00 53.78 258 LEU A C 1
ATOM 1929 O O . LEU A 1 258 ? -28.786 12.884 3.012 1.00 53.78 258 LEU A O 1
ATOM 1933 N N . THR A 1 259 ? -28.306 13.270 0.863 1.00 54.41 259 THR A N 1
ATOM 1934 C CA . THR A 1 259 ? -29.342 14.291 0.642 1.00 54.41 259 THR A CA 1
ATOM 1935 C C . THR A 1 259 ? -30.628 13.693 0.084 1.00 54.41 259 THR A C 1
ATOM 1937 O O . THR A 1 259 ? -31.646 14.378 0.014 1.00 54.41 259 THR A O 1
ATOM 1940 N N . THR A 1 260 ? -30.607 12.415 -0.307 1.00 53.22 260 THR A N 1
ATOM 1941 C CA . THR A 1 260 ? -31.773 11.701 -0.836 1.00 53.22 260 THR A CA 1
ATOM 1942 C C . THR A 1 260 ? -31.839 10.265 -0.317 1.00 53.22 260 THR A C 1
ATOM 1944 O O . THR A 1 260 ? -30.813 9.619 -0.098 1.00 53.22 260 THR A O 1
ATOM 1947 N N . ASN A 1 261 ? -33.055 9.727 -0.207 1.00 58.66 261 ASN A N 1
ATOM 1948 C CA . ASN A 1 261 ? -33.273 8.331 0.186 1.00 58.66 261 ASN A CA 1
ATOM 1949 C C . ASN A 1 261 ? -32.620 7.343 -0.794 1.00 58.66 261 ASN A C 1
ATOM 1951 O O . ASN A 1 261 ? -32.050 6.353 -0.361 1.00 58.66 261 ASN A O 1
ATOM 1955 N N . LYS A 1 262 ? -32.582 7.661 -2.095 1.00 56.88 262 LYS A N 1
ATOM 1956 C CA . LYS A 1 262 ? -31.923 6.832 -3.118 1.00 56.88 262 LYS A CA 1
ATOM 1957 C C . LYS A 1 262 ? -30.407 6.711 -2.908 1.00 56.88 262 LYS A C 1
ATOM 1959 O O . LYS A 1 262 ? -29.824 5.667 -3.172 1.00 56.88 262 LYS A O 1
ATOM 1964 N N . GLN A 1 263 ? -29.757 7.771 -2.427 1.00 54.72 263 GLN A N 1
ATOM 1965 C CA . GLN A 1 263 ? -28.330 7.747 -2.083 1.00 54.72 263 GLN A CA 1
ATOM 1966 C C . GLN A 1 263 ? -28.073 6.869 -0.855 1.00 54.72 263 GLN A C 1
ATOM 1968 O O . GLN A 1 263 ? -27.132 6.078 -0.853 1.00 54.72 263 GLN A O 1
ATOM 1973 N N . ALA A 1 264 ? -28.938 6.971 0.159 1.00 55.41 264 ALA A N 1
ATOM 1974 C CA . ALA A 1 264 ? -28.884 6.113 1.338 1.00 55.41 264 ALA A CA 1
ATOM 1975 C C . ALA A 1 264 ? -29.170 4.642 0.988 1.00 55.41 264 ALA A C 1
ATOM 1977 O O . ALA A 1 264 ? -28.488 3.764 1.498 1.00 55.41 264 ALA A O 1
ATOM 1978 N N . GLU A 1 265 ? -30.108 4.373 0.076 1.00 53.47 265 GLU A N 1
ATOM 1979 C CA . GLU A 1 265 ? -30.416 3.034 -0.444 1.00 53.47 265 GLU A CA 1
ATOM 1980 C C . GLU A 1 265 ? -29.260 2.452 -1.258 1.00 53.47 265 GLU A C 1
ATOM 1982 O O . GLU A 1 265 ? -28.928 1.287 -1.088 1.00 53.47 265 GLU A O 1
ATOM 1987 N N . ASN A 1 266 ? -28.601 3.246 -2.104 1.00 55.41 266 ASN A N 1
ATOM 1988 C CA . ASN A 1 266 ? -27.427 2.794 -2.851 1.00 55.41 266 ASN A CA 1
ATOM 1989 C C . ASN A 1 266 ? -26.250 2.478 -1.924 1.00 55.41 266 ASN A C 1
ATOM 1991 O O . ASN A 1 266 ? -25.592 1.460 -2.115 1.00 55.41 266 ASN A O 1
ATOM 1995 N N . LEU A 1 267 ? -26.005 3.317 -0.912 1.00 60.94 267 LEU A N 1
ATOM 1996 C CA . LEU A 1 267 ? -24.989 3.058 0.107 1.00 60.94 267 LEU A CA 1
ATOM 1997 C C . LEU A 1 267 ? -25.351 1.820 0.936 1.00 60.94 267 LEU A C 1
ATOM 1999 O O . LEU A 1 267 ? -24.513 0.952 1.134 1.00 60.94 267 LEU A O 1
ATOM 2003 N N . PHE A 1 268 ? -26.603 1.702 1.376 1.00 62.38 268 PHE A N 1
ATOM 2004 C CA . PHE A 1 268 ? -27.101 0.530 2.090 1.00 62.38 268 PHE A CA 1
ATOM 2005 C C . PHE A 1 268 ? -26.940 -0.741 1.251 1.00 62.38 268 PHE A C 1
ATOM 2007 O O . PHE A 1 268 ? -26.377 -1.716 1.732 1.00 62.38 268 PHE A O 1
ATOM 2014 N N . ASN A 1 269 ? -27.346 -0.721 -0.018 1.00 53.84 269 ASN A N 1
ATOM 2015 C CA . ASN A 1 269 ? -27.180 -1.846 -0.927 1.00 53.84 269 ASN A CA 1
ATOM 2016 C C . ASN A 1 269 ? -25.699 -2.138 -1.177 1.00 53.84 269 ASN A C 1
ATOM 2018 O O . ASN A 1 269 ? -25.331 -3.294 -1.161 1.00 53.84 269 ASN A O 1
ATOM 2022 N N . ALA A 1 270 ? -24.818 -1.149 -1.322 1.00 53.22 270 ALA A N 1
ATOM 2023 C CA . ALA A 1 270 ? -23.378 -1.404 -1.439 1.00 53.22 270 ALA A CA 1
ATOM 2024 C C . ALA A 1 270 ? -22.780 -2.035 -0.165 1.00 53.22 270 ALA A C 1
ATOM 2026 O O . ALA A 1 270 ? -21.891 -2.875 -0.251 1.00 53.22 270 ALA A O 1
ATOM 2027 N N . LEU A 1 271 ? -23.288 -1.665 1.015 1.00 57.88 271 LEU A N 1
ATOM 2028 C CA . LEU A 1 271 ? -22.857 -2.218 2.303 1.00 57.88 271 LEU A CA 1
ATOM 2029 C C . LEU A 1 271 ? -23.452 -3.605 2.603 1.00 57.88 271 LEU A C 1
ATOM 2031 O O . LEU A 1 271 ? -22.877 -4.358 3.386 1.00 57.88 271 LEU A O 1
ATOM 2035 N N . VAL A 1 272 ? -24.606 -3.934 2.019 1.00 55.22 272 VAL A N 1
ATOM 2036 C CA . VAL A 1 272 ? -25.373 -5.160 2.307 1.00 55.22 272 VAL A CA 1
ATOM 2037 C C . VAL A 1 272 ? -25.306 -6.181 1.161 1.00 55.22 272 VAL A C 1
ATOM 2039 O O . VAL A 1 272 ? -25.468 -7.376 1.405 1.00 55.22 272 VAL A O 1
ATOM 2042 N N . ASN A 1 273 ? -25.002 -5.759 -0.068 1.00 48.09 273 ASN A N 1
ATOM 2043 C CA . ASN A 1 273 ? -24.866 -6.603 -1.257 1.00 48.09 273 ASN A CA 1
ATOM 2044 C C . ASN A 1 273 ? -23.468 -7.231 -1.318 1.00 48.09 273 ASN A C 1
ATOM 2046 O O . ASN A 1 273 ? -22.664 -6.951 -2.202 1.00 48.09 273 ASN A O 1
ATOM 2050 N N . ASN A 1 274 ? -23.183 -8.091 -0.345 1.00 46.91 274 ASN A N 1
ATOM 2051 C CA . ASN A 1 274 ? -22.298 -9.213 -0.604 1.00 46.91 274 ASN A CA 1
ATOM 2052 C C . ASN A 1 274 ? -23.133 -10.253 -1.361 1.00 46.91 274 ASN A C 1
ATOM 2054 O O . ASN A 1 274 ? -24.265 -10.518 -0.952 1.00 46.91 274 ASN A O 1
ATOM 2058 N N . ASP A 1 275 ? -22.589 -10.862 -2.415 1.00 45.53 275 ASP A N 1
ATOM 2059 C CA . ASP A 1 275 ? -23.111 -12.097 -3.016 1.00 45.53 275 ASP A CA 1
ATOM 2060 C C . ASP A 1 275 ? -23.113 -13.224 -1.959 1.00 45.53 275 ASP A C 1
ATOM 2062 O O . ASP A 1 275 ? -22.267 -14.118 -1.933 1.00 45.53 275 ASP A O 1
ATOM 2066 N N . VAL A 1 276 ? -24.047 -13.167 -1.011 1.00 44.38 276 VAL A N 1
ATOM 2067 C CA . VAL A 1 276 ? -24.238 -14.172 0.029 1.00 44.38 276 VAL A CA 1
ATOM 2068 C C . VAL A 1 276 ? -25.111 -15.262 -0.571 1.00 44.38 276 VAL A C 1
ATOM 2070 O O . VAL A 1 276 ? -26.337 -15.233 -0.490 1.00 44.38 276 VAL A O 1
ATOM 2073 N N . VAL A 1 277 ? -24.461 -16.256 -1.172 1.00 49.69 277 VAL A N 1
ATOM 2074 C CA . VAL A 1 277 ? -25.124 -17.420 -1.786 1.00 49.69 277 VAL A CA 1
ATOM 2075 C C . VAL A 1 277 ? -25.780 -18.337 -0.730 1.00 49.69 277 VAL A C 1
ATOM 2077 O O . VAL A 1 277 ? -26.580 -19.205 -1.073 1.00 49.69 277 VAL A O 1
ATOM 2080 N N . SER A 1 278 ? -25.549 -18.113 0.573 1.00 50.03 278 SER A N 1
ATOM 2081 C CA . SER A 1 278 ? -26.334 -18.753 1.639 1.00 50.03 278 SER A CA 1
ATOM 2082 C C . SER A 1 278 ? -26.218 -18.047 2.998 1.00 50.03 278 SER A C 1
ATOM 2084 O O . SER A 1 278 ? -25.226 -18.202 3.708 1.00 50.03 278 SER A O 1
ATOM 2086 N N . GLY A 1 279 ? -27.268 -17.330 3.400 1.00 41.88 279 GLY A N 1
ATOM 2087 C CA . GLY A 1 279 ? -27.437 -16.788 4.751 1.00 41.88 279 GLY A CA 1
ATOM 2088 C C . GLY A 1 279 ? -28.880 -16.332 4.950 1.00 41.88 279 GLY A C 1
ATOM 2089 O O . GLY A 1 279 ? -29.259 -15.247 4.523 1.00 41.88 279 GLY A O 1
ATOM 2090 N N . LYS A 1 280 ? -29.727 -17.191 5.526 1.00 46.72 280 LYS A N 1
ATOM 2091 C CA . LYS A 1 280 ? -31.157 -16.908 5.706 1.00 46.72 280 LYS A CA 1
ATOM 2092 C C . LYS A 1 280 ? -31.406 -16.080 6.969 1.00 46.72 280 LYS A C 1
ATOM 2094 O O . LYS A 1 280 ? -31.575 -16.660 8.032 1.00 46.72 280 LYS A O 1
ATOM 2099 N N . GLY A 1 281 ? -31.521 -14.761 6.809 1.00 46.06 281 GLY A N 1
ATOM 2100 C CA . GLY A 1 281 ? -32.245 -13.883 7.737 1.00 46.06 281 GLY A CA 1
ATOM 2101 C C . GLY A 1 281 ? -31.447 -12.678 8.236 1.00 46.06 281 GLY A C 1
ATOM 2102 O O . GLY A 1 281 ? -30.460 -12.836 8.949 1.00 46.06 281 GLY A O 1
ATOM 2103 N N . PHE A 1 282 ? -31.918 -11.473 7.899 1.00 45.34 282 PHE A N 1
ATOM 2104 C CA . PHE A 1 282 ? -31.494 -10.215 8.518 1.00 45.34 282 PHE A CA 1
ATOM 2105 C C . PHE A 1 282 ? -32.465 -9.870 9.655 1.00 45.34 282 PHE A C 1
ATOM 2107 O O . PHE A 1 282 ? -33.666 -9.749 9.413 1.00 45.34 282 PHE A O 1
ATOM 2114 N N . GLY A 1 283 ? -31.960 -9.697 10.879 1.00 46.47 283 GLY A N 1
ATOM 2115 C CA . GLY A 1 283 ? -32.736 -9.211 12.023 1.00 46.47 283 GLY A CA 1
ATOM 2116 C C . GLY A 1 283 ? -32.094 -7.967 12.641 1.00 46.47 283 GLY A C 1
ATOM 2117 O O . GLY A 1 283 ? -30.888 -7.953 12.889 1.00 46.47 283 GLY A O 1
ATOM 2118 N N . ASN A 1 284 ? -32.892 -6.920 12.874 1.00 39.66 284 ASN A N 1
ATOM 2119 C CA . ASN A 1 284 ? -32.494 -5.751 13.661 1.00 39.66 284 ASN A CA 1
ATOM 2120 C C . ASN A 1 284 ? -32.835 -6.012 15.134 1.00 39.66 284 ASN A C 1
ATOM 2122 O O . ASN A 1 284 ? -34.011 -6.072 15.488 1.00 39.66 284 ASN A O 1
ATOM 2126 N N . GLU A 1 285 ? -31.817 -6.142 15.981 1.00 40.75 285 GLU A N 1
ATOM 2127 C CA . GLU A 1 285 ? -31.970 -6.171 17.437 1.00 40.75 285 GLU A CA 1
ATOM 2128 C C . GLU A 1 285 ? -31.230 -4.971 18.032 1.00 40.75 285 GLU A C 1
ATOM 2130 O O . GLU A 1 285 ? -30.014 -4.842 17.892 1.00 40.75 285 GLU A O 1
ATOM 2135 N N . ASN A 1 286 ? -31.959 -4.076 18.704 1.00 39.94 286 ASN A N 1
ATOM 2136 C CA . ASN A 1 286 ? -31.405 -2.916 19.417 1.00 39.94 286 ASN A CA 1
ATOM 2137 C C . ASN A 1 286 ? -30.535 -1.972 18.555 1.00 39.94 286 ASN A C 1
ATOM 2139 O O . ASN A 1 286 ? -29.575 -1.385 19.054 1.00 39.94 286 ASN A O 1
ATOM 2143 N N . GLY A 1 287 ? -30.849 -1.819 17.263 1.00 39.22 287 GLY A N 1
ATOM 2144 C CA . GLY A 1 287 ? -30.093 -0.956 16.343 1.00 39.22 287 GLY A CA 1
ATOM 2145 C C . GLY A 1 287 ? -28.837 -1.609 15.759 1.00 39.22 287 GLY A C 1
ATOM 2146 O O . GLY A 1 287 ? -28.018 -0.926 15.146 1.00 39.22 287 GLY A O 1
ATOM 2147 N N . LYS A 1 288 ? -28.679 -2.925 15.929 1.00 42.09 288 LYS A N 1
ATOM 2148 C CA . LYS A 1 288 ? -27.607 -3.736 15.350 1.00 42.09 288 LYS A CA 1
ATOM 2149 C C . LYS A 1 288 ? -28.181 -4.660 14.275 1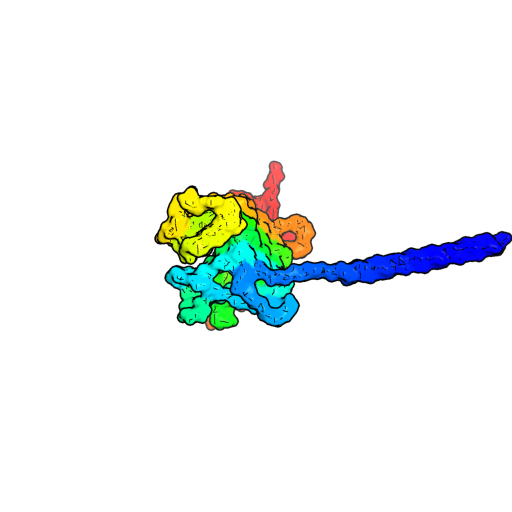.00 42.09 288 LYS A C 1
ATOM 2151 O O . LYS A 1 288 ? -29.192 -5.320 14.500 1.00 42.09 288 LYS A O 1
ATOM 2156 N N . ILE A 1 289 ? -27.506 -4.741 13.128 1.00 48.91 289 ILE A N 1
ATOM 2157 C CA . ILE A 1 289 ? -27.794 -5.753 12.103 1.00 48.91 289 ILE A CA 1
ATOM 2158 C C . ILE A 1 289 ? -27.130 -7.067 12.532 1.00 48.91 289 ILE A C 1
ATOM 2160 O O . ILE A 1 289 ? -25.908 -7.129 12.682 1.00 48.91 289 ILE A O 1
ATOM 2164 N N . THR A 1 290 ? -27.935 -8.111 12.725 1.00 46.59 290 THR A N 1
ATOM 2165 C CA . THR A 1 290 ? -27.491 -9.477 13.031 1.00 46.59 290 THR A CA 1
ATOM 2166 C C . THR A 1 290 ? -27.901 -10.405 11.883 1.00 46.59 290 THR A C 1
ATOM 2168 O O . THR A 1 290 ? -29.053 -10.378 11.446 1.00 46.59 290 THR A O 1
ATOM 2171 N N . ILE A 1 291 ? -26.961 -11.223 11.392 1.00 48.81 291 ILE A N 1
ATOM 2172 C CA . ILE A 1 291 ? -27.207 -12.270 10.387 1.00 48.81 291 ILE A CA 1
ATOM 2173 C C . ILE A 1 291 ? -27.049 -13.619 11.089 1.00 48.81 291 ILE A C 1
ATOM 2175 O O . ILE A 1 291 ? -25.954 -13.953 11.541 1.00 48.81 291 ILE A O 1
ATOM 2179 N N . ALA A 1 292 ? -28.133 -14.384 11.195 1.00 50.84 292 ALA A N 1
ATOM 2180 C CA . ALA A 1 292 ? -28.125 -15.724 11.773 1.00 50.84 292 ALA A CA 1
ATOM 2181 C C . ALA A 1 292 ? -28.958 -16.659 10.895 1.00 50.84 292 ALA A C 1
ATOM 2183 O O . ALA A 1 292 ? -30.101 -16.347 10.580 1.00 50.84 292 ALA A O 1
ATOM 2184 N N . ALA A 1 293 ? -28.399 -17.808 10.515 1.00 43.47 293 ALA A N 1
ATOM 2185 C CA . ALA A 1 293 ? -29.170 -18.864 9.872 1.00 43.47 293 ALA A CA 1
ATOM 2186 C C . ALA A 1 293 ? -29.903 -19.678 10.949 1.00 43.47 293 ALA A C 1
ATOM 2188 O O . ALA A 1 293 ? -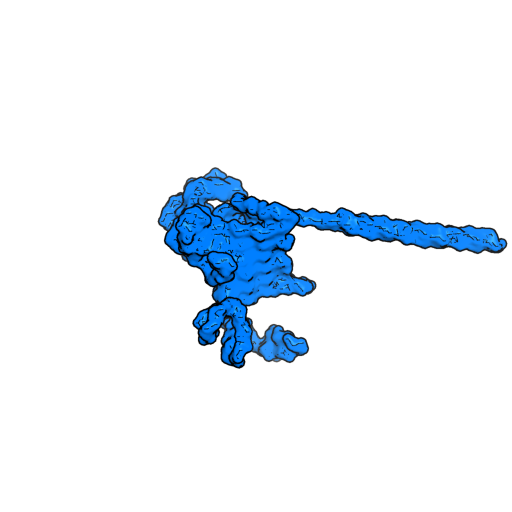29.265 -20.230 11.844 1.00 43.47 293 ALA A O 1
ATOM 2189 N N . GLN A 1 294 ? -31.232 -19.771 10.863 1.00 45.38 294 GLN A N 1
ATOM 2190 C CA . GLN A 1 294 ? -31.985 -20.778 11.613 1.00 45.38 294 GLN A CA 1
ATOM 2191 C C . GLN A 1 294 ? -31.915 -22.125 10.892 1.00 45.38 294 GLN A C 1
ATOM 2193 O O . GLN A 1 294 ? -32.238 -22.213 9.704 1.00 45.38 294 GLN A O 1
ATOM 2198 N N . SER A 1 295 ? -31.582 -23.171 11.642 1.00 44.91 295 SER A N 1
ATOM 2199 C CA . SER A 1 295 ? -31.919 -24.548 11.288 1.00 44.91 295 SER A CA 1
ATOM 2200 C C . SER A 1 295 ? -33.069 -24.998 12.188 1.00 44.91 295 SER A C 1
ATOM 2202 O O . SER A 1 295 ? -32.982 -24.836 13.406 1.00 44.91 295 SER A O 1
ATOM 2204 N N . PHE A 1 296 ? -34.132 -25.511 11.566 1.00 42.31 296 PHE A N 1
ATOM 2205 C CA . PHE A 1 296 ? -35.187 -26.299 12.209 1.00 42.31 296 PHE A CA 1
ATOM 2206 C C . PHE A 1 296 ? -34.711 -27.734 12.438 1.00 42.31 296 PHE A C 1
ATOM 2208 O O . PHE A 1 296 ? -33.896 -28.207 11.610 1.00 42.31 296 PHE A O 1
#

Foldseek 3Di:
DVVVVVVVVVVVVVVVVVVVVVVVVVVVVVVVPPPPQPAWDWAPWDADDDSEGETEDEAPDDDVQEGEDETQAGAATARYEYEYEQAHPPPRDGHQEYEYQYLAEHHFLYEYFHDYPRAGDLGEYEYEYLQEYAQALNGEYHHNEYHYANAHLLLSLLQQCLGVHDVSSVVSCVSNVNPDNVPRPNRNPNPHDPVSSVPHHARHEYHFNYEYHHLAYYHYHHPYYHAHDPPDPRHGYYQHNQNPPPPDDPDDDSDDDCPDPVNVVVSVCSVVPDPCVDFPDWDDDPNDTDTHDDDD

Sequence (296 aa):
MEYMILKSLITKLFNKKLTASVLGIIFLLQQTMVLSVLASDITGITKPGGEHGSFDIHPEFNKGDIGFRHYYQFNLDQGDIANLIFKMQQSGVNIEQFVNLVDKTININGIINTMRDNNFYGGRAIFVSPNGMVVGASGVLNVGSLTAIAPAPNDYLRFAGATMGQGVLNDAANNLGVSSVIDIPGAGSFEDNMTRIEAADQKGDINIQGKIIARNDVSLKGKNIIIGQEGSINKAGIVAGVGANNITNNHGNADQILTTNKQAENLFNALVNNDVVSGKGFGNENGKITIAAQSF